Protein AF-A0A6A6WXP3-F1 (afdb_monomer)

Organism: NCBI:txid1314802

Foldseek 3Di:
DLVLLVLVVVCLVVCPDPVNVLLNVLNVLVNQCSDPDHDPPRQHEAEAEDEPVVDDPPDDDDQQKAWDQPPVSRYIYMYGYPVDPCSVLSCQLNSSVVSVHDNLSSLVSSLSSCVSVVNQDPPLSGHVVLLVSLVPDDLVVLVVVLCVLVVPPDHPDPPSSVSSNVSSVVVNVVVVVVVPPD

Solvent-accessible surface area (backbone atoms only — not comparable to full-atom values): 10576 Å² total; per-residue (Å²): 100,71,76,56,53,46,21,44,58,74,42,47,78,74,42,72,42,81,93,36,48,66,54,29,49,42,50,51,50,53,53,49,32,64,43,96,76,68,56,97,84,43,52,42,64,46,81,43,78,41,67,60,86,78,75,66,76,94,84,66,84,88,69,63,45,47,68,47,73,44,78,90,78,53,27,41,38,36,43,32,32,63,83,48,88,57,54,57,51,44,49,51,36,34,52,30,47,72,66,69,39,52,71,50,57,31,54,50,51,37,42,51,24,23,55,62,60,69,56,36,38,89,89,65,67,39,36,63,65,61,52,52,58,58,68,71,46,53,73,69,57,44,52,55,49,47,55,44,61,73,65,71,66,70,64,102,39,70,68,59,48,50,41,53,44,56,53,47,53,50,56,57,53,55,54,55,67,66,68,74,73,124

Nearest PDB structures (foldseek):
  2qiz-assembly1_A  TM=3.109E-01  e=4.711E+00  Saccharomyces cerevisiae
  3m62-assembly1_A  TM=3.549E-01  e=9.184E+00  Saccharomyces cerevisiae

Secondary structure (DSSP, 8-state):
-HHHHHHHHHTTTTS--GGGHHHHHHHHHHHHHT-SS--TTSPEEEEEEE-GGGS--TTSPPPSEEEEEETTTTEEEEEEETT-S-HHHHHHHHHHHHTT--HHHHHHHHHHHHHHHT-S-TTTSS-HHHHHHHHTS-HHHHHHHHHHHHTT-S-S-HHHHHHHHHHHHHHHHHHHHHSS--

Mean predicted aligned error: 8.38 Å

Structure (mmCIF, N/CA/C/O backbone):
data_AF-A0A6A6WXP3-F1
#
_entry.id   AF-A0A6A6WXP3-F1
#
loop_
_atom_site.group_PDB
_atom_site.id
_atom_site.type_symbol
_atom_site.label_atom_id
_atom_site.label_alt_id
_atom_site.label_comp_id
_atom_site.label_asym_id
_atom_site.label_entity_id
_atom_site.label_seq_id
_atom_site.pdbx_PDB_ins_code
_atom_site.Cartn_x
_atom_site.Cartn_y
_atom_site.Cartn_z
_atom_site.occupancy
_atom_site.B_iso_or_equiv
_atom_site.auth_seq_id
_atom_site.auth_comp_id
_atom_site.auth_asym_id
_atom_site.auth_atom_id
_atom_site.pdbx_PDB_model_num
ATOM 1 N N . MET A 1 1 ? 6.319 -12.543 -0.654 1.00 61.25 1 MET A N 1
ATOM 2 C CA . MET A 1 1 ? 6.425 -11.262 -1.385 1.00 61.25 1 MET A CA 1
ATOM 3 C C . MET A 1 1 ? 6.203 -11.452 -2.880 1.00 61.25 1 MET A C 1
ATOM 5 O O . MET A 1 1 ? 5.258 -10.880 -3.393 1.00 61.25 1 MET A O 1
ATOM 9 N N . GLN A 1 2 ? 6.979 -12.294 -3.575 1.00 62.78 2 GLN A N 1
ATOM 10 C CA . GLN A 1 2 ? 6.786 -12.521 -5.019 1.00 62.78 2 GLN A CA 1
ATOM 11 C C . GLN A 1 2 ? 5.384 -13.068 -5.360 1.00 62.78 2 GLN A C 1
ATOM 13 O O . GLN A 1 2 ? 4.730 -12.531 -6.243 1.00 62.78 2 GLN A O 1
ATOM 18 N N . SER A 1 3 ? 4.865 -14.001 -4.552 1.00 65.06 3 SER A N 1
ATOM 19 C CA . SER A 1 3 ? 3.480 -14.498 -4.639 1.00 65.06 3 SER A CA 1
ATOM 20 C C . SER A 1 3 ? 2.393 -13.458 -4.331 1.00 65.06 3 SER A C 1
ATOM 22 O O . SER A 1 3 ? 1.262 -13.609 -4.762 1.00 65.06 3 SER A O 1
ATOM 24 N N . GLN A 1 4 ? 2.703 -12.387 -3.591 1.00 69.31 4 GLN A N 1
ATOM 25 C CA . GLN A 1 4 ? 1.725 -11.327 -3.300 1.00 69.31 4 GLN A CA 1
ATOM 26 C C . GLN A 1 4 ? 1.602 -10.350 -4.476 1.00 69.31 4 GLN A C 1
ATOM 28 O O . GLN A 1 4 ? 0.512 -9.866 -4.764 1.00 69.31 4 GLN A O 1
ATOM 33 N N . PHE A 1 5 ? 2.692 -10.117 -5.215 1.00 77.94 5 PHE A N 1
ATOM 34 C CA . PHE A 1 5 ? 2.644 -9.346 -6.460 1.00 77.94 5 PHE A CA 1
ATOM 35 C C . PHE A 1 5 ? 2.003 -10.120 -7.624 1.00 77.94 5 PHE A C 1
ATOM 37 O O . PHE A 1 5 ? 1.583 -9.501 -8.601 1.00 77.94 5 PHE A O 1
ATOM 44 N N . GLU A 1 6 ? 1.856 -11.446 -7.532 1.00 80.50 6 GLU A N 1
ATOM 45 C CA . GLU A 1 6 ? 1.061 -12.221 -8.499 1.00 80.50 6 GLU A CA 1
ATOM 46 C C . GLU A 1 6 ? -0.409 -11.793 -8.497 1.00 80.50 6 GLU A C 1
ATOM 48 O O . GLU A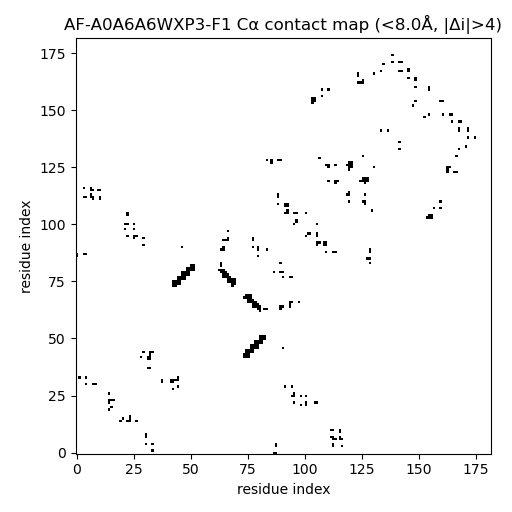 1 6 ? -1.000 -11.674 -9.567 1.00 80.50 6 GLU A O 1
ATOM 53 N N . SER A 1 7 ? -0.977 -11.452 -7.337 1.00 81.25 7 SER A N 1
ATOM 54 C CA . SER A 1 7 ? -2.332 -10.893 -7.240 1.00 81.25 7 SER A CA 1
ATOM 55 C C . SER A 1 7 ? -2.464 -9.569 -7.996 1.00 81.25 7 SER A C 1
ATOM 57 O O . SER A 1 7 ? -3.479 -9.307 -8.640 1.00 81.25 7 SER A O 1
ATOM 59 N N . LEU A 1 8 ? -1.405 -8.752 -8.000 1.00 76.88 8 LEU A N 1
ATOM 60 C CA . LEU A 1 8 ? -1.361 -7.522 -8.790 1.00 76.88 8 LEU A CA 1
ATOM 61 C C . LEU A 1 8 ? -1.240 -7.812 -10.298 1.00 76.88 8 LEU A C 1
ATOM 63 O O . LEU A 1 8 ? -1.863 -7.109 -11.095 1.00 76.88 8 LEU A O 1
ATOM 67 N N . ARG A 1 9 ? -0.514 -8.873 -10.700 1.00 82.44 9 ARG A N 1
ATOM 68 C CA . ARG A 1 9 ? -0.506 -9.360 -12.098 1.00 82.44 9 ARG A CA 1
ATOM 69 C C . ARG A 1 9 ? -1.876 -9.880 -12.524 1.00 82.44 9 ARG A C 1
ATOM 71 O O . ARG A 1 9 ? -2.306 -9.591 -13.635 1.00 82.44 9 ARG A O 1
ATOM 78 N N . ALA A 1 10 ? -2.579 -10.605 -11.657 1.00 82.75 10 ALA A N 1
ATOM 79 C CA . ALA A 1 10 ? -3.935 -11.079 -11.933 1.00 82.75 10 ALA A CA 1
ATOM 80 C C . ALA A 1 10 ? -4.907 -9.908 -12.172 1.00 82.75 10 ALA A C 1
ATOM 82 O O . ALA A 1 10 ? -5.778 -9.990 -13.034 1.00 82.75 10 ALA A O 1
ATOM 83 N N . ALA A 1 11 ? -4.690 -8.777 -11.490 1.00 78.50 11 ALA A N 1
ATOM 84 C CA . ALA A 1 11 ? -5.421 -7.530 -11.699 1.00 78.50 11 ALA A CA 1
ATOM 85 C C . ALA A 1 11 ? -4.916 -6.663 -12.873 1.00 78.50 11 ALA A C 1
ATOM 87 O O . ALA A 1 11 ? -5.378 -5.533 -13.015 1.00 78.50 11 ALA A O 1
ATOM 88 N N . GLN A 1 12 ? -3.999 -7.116 -13.737 1.00 76.38 12 GLN A N 1
ATOM 89 C CA . GLN A 1 12 ? -3.377 -6.244 -14.751 1.00 76.38 12 GLN A CA 1
ATOM 90 C C . GLN A 1 12 ? -4.391 -5.551 -15.683 1.00 76.38 12 GLN A C 1
ATOM 92 O O . GLN A 1 12 ? -4.227 -4.375 -16.020 1.00 76.38 12 GLN A O 1
ATOM 97 N N . SER A 1 13 ? -5.484 -6.236 -16.035 1.00 73.38 13 SER A N 1
ATOM 98 C CA . SER A 1 13 ? -6.570 -5.674 -16.852 1.00 73.38 13 SER A CA 1
ATOM 99 C C . SER A 1 13 ? -7.347 -4.551 -16.157 1.00 73.38 13 SER A C 1
ATOM 101 O O . SER A 1 13 ? -7.957 -3.722 -16.830 1.00 73.38 13 SER A O 1
ATOM 103 N N . PHE A 1 14 ? -7.339 -4.507 -14.821 1.00 75.00 14 PHE A N 1
ATOM 104 C CA . PHE A 1 14 ? -7.963 -3.434 -14.045 1.00 75.00 14 PHE A CA 1
ATOM 105 C C . PHE A 1 14 ? -7.217 -2.108 -14.246 1.00 75.00 14 PHE A C 1
ATOM 107 O O . PHE A 1 14 ? -7.845 -1.068 -14.430 1.00 75.00 14 PHE A O 1
ATOM 114 N N . TRP A 1 15 ? -5.884 -2.167 -14.310 1.00 69.50 15 TRP A N 1
ATOM 115 C CA . TRP A 1 15 ? -5.004 -1.001 -14.422 1.00 69.50 15 TRP A CA 1
ATOM 116 C C . TRP A 1 15 ? -4.905 -0.429 -15.839 1.00 69.50 15 TRP A C 1
ATOM 118 O O . TRP A 1 15 ? -4.342 0.636 -16.032 1.00 69.50 15 TRP A O 1
ATOM 128 N N . SER A 1 16 ? -5.452 -1.094 -16.859 1.00 65.94 16 SER A N 1
ATOM 129 C CA . SER A 1 16 ? -5.224 -0.739 -18.272 1.00 65.94 16 SER A CA 1
ATOM 130 C C . SER A 1 16 ? -6.029 0.478 -18.774 1.00 65.94 16 SER A C 1
ATOM 132 O O . SER A 1 16 ? -6.212 0.651 -19.980 1.00 65.94 16 SER A O 1
ATOM 134 N N . ARG A 1 17 ? -6.578 1.306 -17.879 1.00 65.88 17 ARG A N 1
ATOM 135 C CA . ARG A 1 17 ? -7.484 2.405 -18.241 1.00 65.88 17 ARG A CA 1
ATOM 136 C C . ARG A 1 17 ? -6.706 3.695 -18.564 1.00 65.88 17 ARG A C 1
ATOM 138 O O . ARG A 1 17 ? -5.802 4.059 -17.821 1.00 65.88 17 ARG A O 1
ATOM 145 N N . PRO A 1 18 ? -7.082 4.457 -19.614 1.00 52.91 18 PRO A N 1
ATOM 146 C CA . PRO A 1 18 ? -6.324 5.639 -20.051 1.00 52.91 18 PRO A CA 1
ATOM 147 C C . PRO A 1 18 ? -6.225 6.781 -19.030 1.00 52.91 18 PRO A C 1
ATOM 149 O O . PRO A 1 18 ? -5.248 7.523 -19.047 1.00 52.91 18 PRO A O 1
ATOM 152 N N . ARG A 1 19 ? -7.228 6.946 -18.153 1.00 58.50 19 ARG A N 1
ATOM 153 C CA . ARG A 1 19 ? -7.200 7.967 -17.086 1.00 58.50 19 ARG A CA 1
ATOM 154 C C . ARG A 1 19 ? -6.206 7.639 -15.973 1.00 58.50 19 ARG A C 1
ATOM 156 O O . ARG A 1 19 ? -5.742 8.543 -15.291 1.00 58.50 19 ARG A O 1
ATOM 163 N N . ASP A 1 20 ? -5.797 6.380 -15.904 1.00 73.06 20 ASP A N 1
ATOM 164 C CA . ASP A 1 20 ? -4.933 5.843 -14.865 1.00 73.06 20 ASP A CA 1
ATOM 165 C C . ASP A 1 20 ? -3.513 5.618 -15.404 1.00 73.06 20 ASP A C 1
ATOM 167 O O . ASP A 1 20 ? -2.745 4.874 -14.814 1.00 73.06 20 ASP A O 1
ATOM 171 N N . ALA A 1 21 ? -3.126 6.244 -16.526 1.00 79.62 21 ALA A N 1
ATOM 172 C CA . ALA A 1 21 ? -1.877 5.940 -17.236 1.00 79.62 21 ALA A CA 1
ATOM 173 C C . ALA A 1 21 ? -0.616 6.020 -16.352 1.00 79.62 21 ALA A C 1
ATOM 175 O O . ALA A 1 21 ? 0.289 5.202 -16.502 1.00 79.62 21 ALA A O 1
ATOM 176 N N . GLN A 1 22 ? -0.566 6.965 -15.406 1.00 86.00 22 GLN A N 1
ATOM 177 C CA . GLN A 1 22 ? 0.531 7.062 -14.437 1.00 86.00 22 GLN A CA 1
ATOM 178 C C . GLN A 1 22 ? 0.519 5.894 -13.441 1.00 86.00 22 GLN A C 1
ATOM 180 O O . GLN A 1 22 ? 1.550 5.263 -13.219 1.00 86.00 22 GLN A O 1
ATOM 185 N N . GLN A 1 23 ? -0.651 5.582 -12.880 1.00 86.12 23 GLN A N 1
ATOM 186 C CA . GLN A 1 23 ? -0.851 4.455 -11.970 1.00 86.12 23 GLN A CA 1
ATOM 187 C C . GLN A 1 23 ? -0.516 3.126 -12.662 1.00 86.12 23 GLN A C 1
ATOM 189 O O . GLN A 1 23 ? 0.245 2.317 -12.138 1.00 86.12 23 GLN A O 1
ATOM 194 N N . ALA A 1 24 ? -1.038 2.933 -13.871 1.00 86.44 24 ALA A N 1
ATOM 195 C CA . ALA A 1 24 ? -0.813 1.781 -14.727 1.00 86.44 24 ALA A CA 1
ATOM 196 C C . ALA A 1 24 ? 0.668 1.611 -15.070 1.00 86.44 24 ALA A C 1
ATOM 198 O O . ALA A 1 24 ? 1.197 0.506 -14.972 1.00 86.44 24 ALA A O 1
ATOM 199 N N . GLY A 1 25 ? 1.340 2.709 -15.431 1.00 89.19 25 GLY A N 1
ATOM 200 C CA . GLY A 1 25 ? 2.770 2.727 -15.720 1.00 89.19 25 GLY A CA 1
ATOM 201 C C . GLY A 1 25 ? 3.607 2.337 -14.504 1.00 89.19 25 GLY A C 1
ATOM 202 O O . GLY A 1 25 ? 4.467 1.470 -14.619 1.00 89.19 25 GLY A O 1
ATOM 203 N N . ALA A 1 26 ? 3.310 2.902 -13.330 1.00 91.06 26 ALA A N 1
ATOM 204 C CA . ALA A 1 26 ? 4.007 2.557 -12.091 1.00 91.06 26 ALA A CA 1
ATOM 205 C C . ALA A 1 26 ? 3.790 1.087 -11.692 1.00 91.06 26 ALA A C 1
ATOM 207 O O . ALA A 1 26 ? 4.726 0.411 -11.272 1.00 91.06 26 ALA A O 1
ATOM 208 N N . ILE A 1 27 ? 2.573 0.563 -11.852 1.00 89.56 27 ILE A N 1
ATOM 209 C CA . ILE A 1 27 ? 2.275 -0.846 -11.571 1.00 89.56 27 ILE A CA 1
ATOM 210 C C . ILE A 1 27 ? 3.002 -1.762 -12.556 1.00 89.56 27 ILE A C 1
ATOM 212 O O . ILE A 1 27 ? 3.608 -2.740 -12.129 1.00 89.56 27 ILE A O 1
ATOM 216 N N . ALA A 1 28 ? 2.989 -1.447 -13.853 1.00 88.56 28 ALA A N 1
ATOM 217 C CA . ALA A 1 28 ? 3.721 -2.216 -14.856 1.00 88.56 28 ALA A CA 1
ATOM 218 C C . ALA A 1 28 ? 5.228 -2.232 -14.557 1.00 88.56 28 ALA A C 1
ATOM 220 O O . ALA A 1 28 ? 5.829 -3.301 -14.529 1.00 88.56 28 ALA A O 1
ATOM 221 N N . GLU A 1 29 ? 5.808 -1.075 -14.227 1.00 89.81 29 GLU A N 1
ATOM 222 C CA . GLU A 1 29 ? 7.218 -0.955 -13.849 1.00 89.81 29 GLU A CA 1
ATOM 223 C C . GLU A 1 29 ? 7.560 -1.821 -12.624 1.00 89.81 29 GLU A C 1
ATOM 225 O O . GLU A 1 29 ? 8.559 -2.540 -12.629 1.00 89.81 29 GLU A O 1
ATOM 230 N N . LEU A 1 30 ? 6.713 -1.806 -11.589 1.00 89.75 30 LEU A N 1
ATOM 231 C CA . LEU A 1 30 ? 6.888 -2.635 -10.394 1.00 89.75 30 LEU A CA 1
ATOM 232 C C . LEU A 1 30 ? 6.796 -4.135 -10.712 1.00 89.75 30 LEU A C 1
ATOM 234 O O . LEU A 1 30 ? 7.566 -4.947 -10.189 1.00 89.75 30 LEU A O 1
ATOM 238 N N . LEU A 1 31 ? 5.844 -4.522 -11.560 1.00 87.81 31 LEU A N 1
ATOM 239 C CA . LEU A 1 31 ? 5.667 -5.907 -11.983 1.00 87.81 31 LEU A CA 1
ATOM 240 C C . LEU A 1 31 ? 6.855 -6.392 -12.817 1.00 87.81 31 LEU A C 1
ATOM 242 O O . LEU A 1 31 ? 7.305 -7.523 -12.631 1.00 87.81 31 LEU A O 1
ATOM 246 N N . ASP A 1 32 ? 7.407 -5.558 -13.689 1.00 87.12 32 ASP A N 1
ATOM 247 C CA . ASP A 1 32 ? 8.610 -5.899 -14.446 1.00 87.12 32 ASP A CA 1
ATOM 248 C C . ASP A 1 32 ? 9.815 -6.039 -13.511 1.00 87.12 32 ASP A C 1
ATOM 250 O O . ASP A 1 32 ? 10.519 -7.049 -13.558 1.00 87.12 32 ASP A O 1
ATOM 254 N N . ALA A 1 33 ? 9.985 -5.112 -12.566 1.00 85.81 33 ALA A N 1
ATOM 255 C CA . ALA A 1 33 ? 11.079 -5.140 -11.594 1.00 85.81 33 ALA A CA 1
ATOM 256 C C . ALA A 1 33 ? 11.050 -6.349 -10.638 1.00 85.81 33 ALA A C 1
ATOM 258 O O . ALA A 1 33 ? 12.065 -6.699 -10.035 1.00 85.81 33 ALA A O 1
ATOM 259 N N . THR A 1 34 ? 9.891 -6.996 -10.487 1.00 83.94 34 THR A N 1
ATOM 260 C CA . THR A 1 34 ? 9.691 -8.187 -9.642 1.00 83.94 34 THR A CA 1
ATOM 261 C C . THR A 1 34 ? 9.597 -9.491 -10.445 1.00 83.94 34 THR A C 1
ATOM 263 O O . THR A 1 34 ? 9.335 -10.560 -9.876 1.00 83.94 34 THR A O 1
ATOM 266 N N . ALA A 1 35 ? 9.798 -9.433 -11.765 1.00 80.38 35 ALA A N 1
ATOM 267 C CA . ALA A 1 35 ? 9.732 -10.595 -12.643 1.00 80.38 35 ALA A CA 1
ATOM 268 C C . ALA A 1 35 ? 10.847 -11.611 -12.348 1.00 80.38 35 ALA A C 1
ATOM 270 O O . ALA A 1 35 ? 11.988 -11.267 -12.052 1.00 80.38 35 ALA A O 1
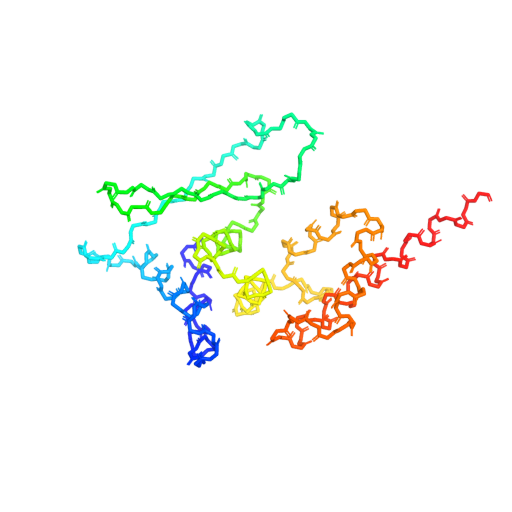ATOM 271 N N . THR A 1 36 ? 10.516 -12.898 -12.471 1.00 68.31 36 THR A N 1
ATOM 272 C CA . THR A 1 36 ? 11.434 -14.018 -12.198 1.00 68.31 36 THR A CA 1
ATOM 273 C C . THR A 1 36 ? 12.568 -14.131 -13.227 1.00 68.31 36 THR A C 1
ATOM 275 O O . THR A 1 36 ? 13.584 -14.760 -12.952 1.00 68.31 36 THR A O 1
ATOM 278 N N . SER A 1 37 ? 12.412 -13.513 -14.402 1.00 72.44 37 SER A N 1
ATOM 279 C CA . SER A 1 37 ? 13.406 -13.495 -15.481 1.00 72.44 37 SER A CA 1
ATOM 280 C C . SER A 1 37 ? 13.699 -12.052 -15.915 1.00 72.44 37 SER A C 1
ATOM 282 O O . SER A 1 37 ? 13.184 -11.618 -16.949 1.00 72.44 37 SER A O 1
ATOM 284 N N . PRO A 1 38 ? 14.493 -11.294 -15.142 1.00 69.69 38 PRO A N 1
ATOM 285 C CA . PRO A 1 38 ? 14.851 -9.928 -15.500 1.00 69.69 38 PRO A CA 1
ATOM 286 C C . PRO A 1 38 ? 15.747 -9.911 -16.747 1.00 69.69 38 PRO A C 1
ATOM 288 O O . PRO A 1 38 ? 16.739 -10.637 -16.839 1.00 69.69 38 PRO A O 1
ATOM 291 N N . THR A 1 39 ? 15.403 -9.068 -17.715 1.00 72.12 39 THR A N 1
ATOM 292 C CA . THR A 1 39 ? 16.279 -8.692 -18.833 1.00 72.12 39 THR A CA 1
ATOM 293 C C . THR A 1 39 ? 17.280 -7.617 -18.379 1.00 72.12 39 THR A C 1
ATOM 295 O O . THR A 1 39 ? 17.064 -6.980 -17.346 1.00 72.12 39 THR A O 1
ATOM 298 N N . PRO A 1 40 ? 18.369 -7.356 -19.128 1.00 71.50 40 PRO A N 1
ATOM 299 C CA . PRO A 1 40 ? 19.314 -6.282 -18.799 1.00 71.50 40 PRO A CA 1
ATOM 300 C C . PRO A 1 40 ? 18.667 -4.894 -18.661 1.00 71.50 40 PRO A C 1
ATOM 302 O O . PRO A 1 40 ? 19.165 -4.068 -17.900 1.00 71.50 40 PRO A O 1
ATOM 305 N N . ASP A 1 41 ? 17.549 -4.673 -19.359 1.00 70.94 41 ASP A N 1
ATOM 306 C CA . ASP A 1 41 ? 16.784 -3.421 -19.357 1.00 70.94 41 ASP A CA 1
ATOM 307 C C . ASP A 1 41 ? 15.687 -3.378 -18.279 1.00 70.94 41 ASP A C 1
ATOM 309 O O . ASP A 1 41 ? 14.991 -2.372 -18.142 1.00 70.94 41 ASP A O 1
ATOM 313 N N . THR A 1 42 ? 15.506 -4.458 -17.509 1.00 71.62 42 THR A N 1
ATOM 314 C CA . THR A 1 42 ? 14.487 -4.512 -16.453 1.00 71.62 42 THR A CA 1
ATOM 315 C C . THR A 1 42 ? 14.848 -3.541 -15.322 1.00 71.62 42 THR A C 1
ATOM 317 O O . THR A 1 42 ? 15.982 -3.589 -14.825 1.00 71.62 42 THR A O 1
ATOM 320 N N . PRO A 1 43 ? 13.912 -2.679 -14.874 1.00 72.31 43 PRO A N 1
ATOM 321 C CA . PRO A 1 43 ? 14.136 -1.803 -13.730 1.00 72.31 43 PRO A CA 1
ATOM 322 C C . PRO A 1 43 ? 14.548 -2.621 -12.507 1.00 72.31 43 PRO A C 1
ATOM 324 O O . PRO A 1 43 ? 13.955 -3.656 -12.204 1.00 72.31 43 PRO A O 1
ATOM 327 N N . LYS A 1 44 ? 15.578 -2.176 -11.787 1.00 85.88 44 LYS A N 1
ATOM 328 C CA . LYS A 1 44 ? 16.048 -2.891 -10.598 1.00 85.88 44 LYS A CA 1
ATOM 329 C C . LYS A 1 44 ? 15.285 -2.402 -9.378 1.00 85.88 44 LYS A C 1
ATOM 331 O O . LYS A 1 44 ? 15.265 -1.205 -9.102 1.00 85.88 44 LYS A O 1
ATOM 336 N N . LEU A 1 45 ? 14.723 -3.337 -8.620 1.00 89.56 45 LEU A N 1
ATOM 337 C CA . LEU A 1 45 ? 14.084 -3.070 -7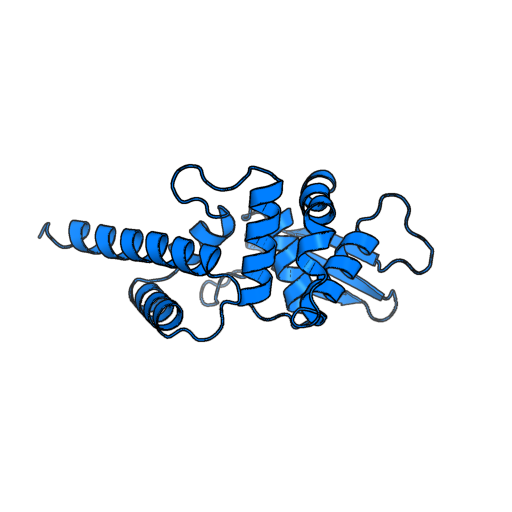.338 1.00 89.56 45 LEU A CA 1
ATOM 338 C C . LEU A 1 45 ? 14.822 -3.809 -6.224 1.00 89.56 45 LEU A C 1
ATOM 340 O O . LEU A 1 45 ? 15.061 -5.014 -6.314 1.00 89.56 45 LEU A O 1
ATOM 344 N N . LYS A 1 46 ? 15.158 -3.095 -5.152 1.00 90.62 46 LYS A N 1
ATOM 345 C CA . LYS A 1 46 ? 15.639 -3.684 -3.898 1.00 90.62 46 LYS A CA 1
ATOM 346 C C . LYS A 1 46 ? 14.693 -3.302 -2.776 1.00 90.62 46 LYS A C 1
ATOM 348 O O . LYS A 1 46 ? 14.280 -2.152 -2.696 1.00 90.62 46 LYS A O 1
ATOM 353 N N . ILE A 1 47 ? 14.371 -4.257 -1.913 1.00 90.44 47 ILE A N 1
ATOM 354 C CA . ILE A 1 47 ? 13.512 -4.034 -0.751 1.00 90.44 47 ILE A CA 1
ATOM 355 C C . ILE A 1 47 ? 14.298 -4.446 0.489 1.00 90.44 47 ILE A C 1
ATOM 357 O O . ILE A 1 47 ? 14.696 -5.604 0.617 1.00 90.44 47 ILE A O 1
ATOM 361 N N . TYR A 1 48 ? 14.523 -3.495 1.386 1.00 90.44 48 TYR A N 1
ATOM 362 C CA . TYR A 1 48 ? 15.160 -3.700 2.677 1.00 90.44 48 TYR A CA 1
ATOM 363 C C . TYR A 1 48 ? 14.127 -3.531 3.783 1.00 90.44 48 TYR A C 1
ATOM 365 O O . TYR A 1 48 ? 13.405 -2.539 3.814 1.00 90.44 48 TYR A O 1
ATOM 373 N N . ILE A 1 49 ? 14.076 -4.491 4.703 1.00 88.38 49 ILE A N 1
ATOM 374 C CA . ILE A 1 49 ? 13.301 -4.359 5.936 1.00 88.38 49 ILE A CA 1
ATOM 375 C C . ILE A 1 49 ? 14.240 -3.790 6.996 1.00 88.38 49 ILE A C 1
ATOM 377 O O . ILE A 1 49 ? 15.315 -4.355 7.214 1.00 88.38 49 ILE A O 1
ATOM 381 N N . PHE A 1 50 ? 13.869 -2.676 7.623 1.00 81.94 50 PHE A N 1
ATOM 382 C CA . PHE A 1 50 ? 14.683 -2.040 8.656 1.00 81.94 50 PHE A CA 1
ATOM 383 C C . PHE A 1 50 ? 13.963 -2.035 10.013 1.00 81.94 50 PHE A C 1
ATOM 385 O O . PHE A 1 50 ? 12.742 -1.866 10.054 1.00 81.94 50 PHE A O 1
ATOM 392 N N . PRO A 1 51 ? 14.703 -2.188 11.128 1.00 77.94 51 PRO A N 1
ATOM 393 C CA . PRO A 1 51 ? 14.130 -2.073 12.461 1.00 77.94 51 PRO A CA 1
ATOM 394 C C . PRO A 1 51 ? 13.655 -0.649 12.734 1.00 77.94 51 PRO A C 1
ATOM 396 O O . PRO A 1 51 ? 14.440 0.305 12.658 1.00 77.94 51 PRO A O 1
ATOM 399 N N . ASP A 1 52 ? 12.393 -0.498 13.120 1.00 64.56 52 ASP A N 1
ATOM 400 C CA . ASP A 1 52 ? 11.749 0.805 13.329 1.00 64.56 52 ASP A CA 1
ATOM 401 C C . ASP A 1 52 ? 12.402 1.658 14.441 1.00 64.56 52 ASP A C 1
ATOM 403 O O . ASP A 1 52 ? 12.193 2.867 14.531 1.00 64.56 52 ASP A O 1
ATOM 407 N N . SER A 1 53 ? 13.271 1.061 15.269 1.00 54.03 53 SER A N 1
ATOM 408 C CA . SER A 1 53 ? 14.075 1.776 16.273 1.00 54.03 53 SER A CA 1
ATOM 409 C C . SER A 1 53 ? 15.087 2.760 15.676 1.00 54.03 53 SER A C 1
ATOM 411 O O . SER A 1 53 ? 15.657 3.563 16.409 1.00 54.03 53 SER A O 1
ATOM 413 N N . SER A 1 54 ? 15.350 2.683 14.369 1.00 50.12 54 SER A N 1
ATOM 414 C CA . SER A 1 54 ? 16.346 3.513 13.682 1.00 50.12 54 SER A CA 1
ATOM 415 C C . SER A 1 54 ? 15.804 4.834 13.119 1.00 50.12 54 SER A C 1
ATOM 417 O O . SER A 1 54 ? 16.605 5.654 12.675 1.00 50.12 54 SER A O 1
ATOM 419 N N . LEU A 1 55 ? 14.486 5.087 13.181 1.00 51.56 55 LEU A N 1
ATOM 420 C CA . LEU A 1 55 ? 13.870 6.289 12.591 1.00 51.56 55 LEU A CA 1
ATOM 421 C C . LEU A 1 55 ? 13.066 7.194 13.540 1.00 51.56 55 LEU A C 1
ATOM 423 O O . LEU A 1 55 ? 12.481 8.166 13.068 1.00 51.56 55 LEU A O 1
ATOM 427 N N . LEU A 1 56 ? 13.036 6.968 14.858 1.00 49.00 56 LEU A N 1
ATOM 428 C CA . LE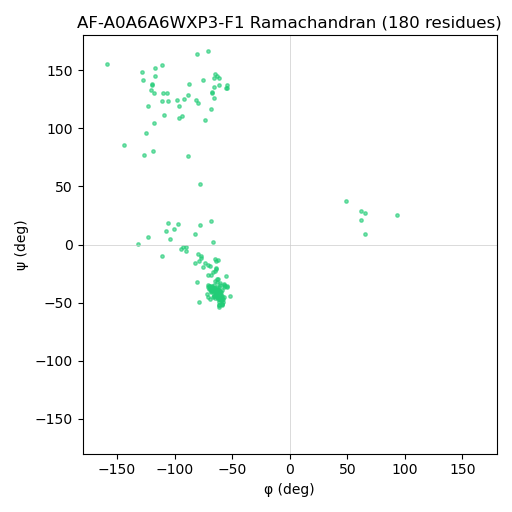U A 1 56 ? 12.118 7.729 15.721 1.00 49.00 56 LEU A CA 1
ATOM 429 C C . LEU A 1 56 ? 12.792 8.454 16.893 1.00 49.00 56 LEU A C 1
ATOM 431 O O . LEU A 1 56 ? 12.916 7.928 17.995 1.00 49.00 56 LEU A O 1
ATOM 435 N N . ASN A 1 57 ? 13.077 9.740 16.660 1.00 42.91 57 ASN A N 1
ATOM 436 C CA . ASN A 1 57 ? 12.700 10.782 17.615 1.00 42.91 57 ASN A CA 1
ATOM 437 C C . ASN A 1 57 ? 11.206 11.087 17.387 1.00 42.91 57 ASN A C 1
ATOM 439 O O . ASN A 1 57 ? 10.781 11.407 16.278 1.00 42.91 57 ASN A O 1
ATOM 443 N N . SER A 1 58 ? 10.400 10.920 18.430 1.00 48.09 58 SER A N 1
ATOM 444 C CA . SER A 1 58 ? 8.946 10.713 18.410 1.00 48.09 58 SE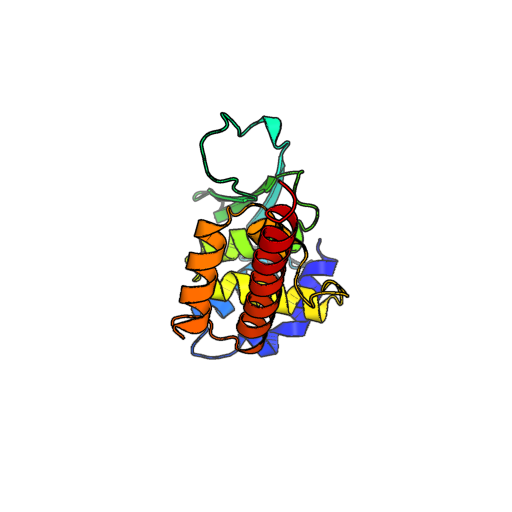R A CA 1
ATOM 445 C C . SER A 1 58 ? 8.078 11.964 18.172 1.00 48.09 58 SER A C 1
ATOM 447 O O . SER A 1 58 ? 7.159 12.227 18.946 1.00 48.09 58 SER A O 1
ATOM 449 N N . THR A 1 59 ? 8.332 12.746 17.122 1.00 46.31 59 THR A N 1
ATOM 450 C CA . THR A 1 59 ? 7.517 13.941 16.795 1.00 46.31 59 THR A CA 1
ATOM 451 C C . THR A 1 59 ? 7.066 14.045 15.336 1.00 46.31 59 THR A C 1
ATOM 453 O O . THR A 1 59 ? 6.377 15.002 14.992 1.00 46.31 59 THR A O 1
ATOM 456 N N . GLN A 1 60 ? 7.411 13.084 14.473 1.00 48.59 60 GLN A N 1
ATOM 457 C CA . GLN A 1 60 ? 7.043 13.095 13.050 1.00 48.59 60 GLN A CA 1
ATOM 458 C C . GLN A 1 60 ? 6.014 12.009 12.695 1.00 48.59 60 GLN A C 1
ATOM 460 O O . GLN A 1 60 ? 5.940 10.994 13.394 1.00 48.59 60 GLN A O 1
ATOM 465 N N . PRO A 1 61 ? 5.217 12.206 11.621 1.00 54.62 61 PRO A N 1
ATOM 466 C CA . PRO A 1 61 ? 4.313 11.178 11.111 1.00 54.62 61 PRO A CA 1
ATOM 467 C C . PRO A 1 61 ? 5.078 9.880 10.823 1.00 54.62 61 PRO A C 1
ATOM 469 O O . PRO A 1 61 ? 6.168 9.905 10.253 1.00 54.62 61 PRO A O 1
ATOM 472 N N . GLN A 1 62 ? 4.514 8.746 11.243 1.00 62.72 62 GLN A N 1
ATOM 473 C CA . GLN A 1 62 ? 5.118 7.432 11.026 1.00 62.72 62 GLN A CA 1
ATOM 474 C C . GLN A 1 62 ? 5.069 7.101 9.531 1.00 62.72 62 GLN A C 1
ATOM 476 O O . GLN A 1 62 ? 3.993 6.984 8.946 1.00 62.72 62 GLN A O 1
ATOM 481 N N . PHE A 1 63 ? 6.235 6.965 8.901 1.00 69.44 63 PHE A N 1
ATOM 482 C CA . PHE A 1 63 ? 6.340 6.488 7.526 1.00 69.44 63 PHE A CA 1
ATOM 483 C C . PHE A 1 63 ? 6.629 4.989 7.542 1.00 69.44 63 PHE A C 1
ATOM 485 O O . PHE A 1 63 ? 7.663 4.555 8.041 1.00 69.44 63 PHE A O 1
ATOM 492 N N . TRP A 1 64 ? 5.730 4.194 6.964 1.00 83.25 64 TRP A N 1
ATOM 493 C CA . TRP A 1 64 ? 5.908 2.740 6.882 1.00 83.25 64 TRP A CA 1
ATOM 494 C C . TRP A 1 64 ? 6.931 2.303 5.834 1.00 83.25 64 TRP A C 1
ATOM 496 O O . TRP A 1 64 ? 7.445 1.186 5.901 1.00 83.25 64 TRP A O 1
ATOM 506 N N . GLY A 1 65 ? 7.241 3.179 4.878 1.00 87.19 65 GLY A N 1
ATOM 507 C CA . GLY A 1 65 ? 8.289 2.932 3.908 1.00 87.19 65 GLY A CA 1
ATOM 508 C C . GLY A 1 65 ? 8.824 4.200 3.257 1.00 87.19 65 GLY A C 1
ATOM 509 O O . GLY A 1 65 ? 8.137 5.219 3.179 1.00 87.19 65 GLY A O 1
ATOM 510 N N . LEU A 1 66 ? 10.062 4.110 2.781 1.00 90.06 66 LEU A N 1
ATOM 511 C CA . LEU A 1 66 ? 10.812 5.166 2.108 1.00 90.06 66 LEU A CA 1
ATOM 512 C C . LEU A 1 66 ? 11.359 4.641 0.782 1.00 90.06 66 LEU A C 1
ATOM 514 O O . LEU A 1 66 ? 11.681 3.460 0.666 1.00 90.06 66 LEU A O 1
ATOM 518 N N . SER A 1 67 ? 11.483 5.521 -0.208 1.00 92.31 67 SER A N 1
ATOM 519 C CA . SER A 1 67 ? 12.059 5.194 -1.513 1.00 92.31 67 SER A CA 1
ATOM 520 C C . SER A 1 67 ? 13.292 6.037 -1.800 1.00 92.31 67 SER A C 1
ATOM 522 O O . SER A 1 67 ? 13.265 7.254 -1.618 1.00 92.31 67 SER A O 1
ATOM 524 N N . GLU A 1 68 ? 14.312 5.405 -2.359 1.00 92.38 68 GLU A N 1
ATOM 525 C CA . GLU A 1 68 ? 15.517 6.033 -2.887 1.00 92.38 68 GLU A CA 1
ATOM 526 C C . GLU A 1 68 ? 15.734 5.563 -4.331 1.00 92.38 68 GLU A C 1
ATOM 528 O O . GLU A 1 68 ? 15.474 4.405 -4.665 1.00 92.38 68 GLU A O 1
ATOM 533 N N . LEU A 1 69 ? 16.183 6.463 -5.208 1.00 90.38 69 LEU A N 1
ATOM 534 C CA . LEU A 1 69 ? 16.598 6.115 -6.565 1.00 90.38 69 LEU A CA 1
ATOM 535 C C . LEU A 1 69 ? 18.115 6.258 -6.658 1.00 90.38 69 LEU A C 1
ATOM 537 O O . LEU A 1 69 ? 18.632 7.373 -6.650 1.00 90.38 69 LEU A O 1
ATOM 541 N N . ASP A 1 70 ? 18.806 5.133 -6.797 1.00 88.50 70 ASP A N 1
ATOM 542 C CA . ASP A 1 70 ? 20.213 5.121 -7.179 1.00 88.50 70 ASP A CA 1
ATOM 543 C C . ASP A 1 70 ? 20.305 5.461 -8.672 1.00 88.50 70 ASP A C 1
ATOM 545 O O . ASP A 1 70 ? 19.922 4.664 -9.534 1.00 88.50 70 ASP A O 1
ATOM 549 N N . ILE A 1 71 ? 20.767 6.678 -8.966 1.00 83.38 71 ILE A N 1
ATOM 550 C CA . ILE A 1 71 ? 20.833 7.237 -10.321 1.00 83.38 71 ILE A CA 1
ATOM 551 C C . ILE A 1 71 ? 21.838 6.467 -11.186 1.00 83.38 71 ILE A C 1
ATOM 553 O O . ILE A 1 71 ? 21.568 6.233 -12.367 1.00 83.38 71 ILE A O 1
ATOM 557 N N . ASP A 1 72 ? 22.956 6.034 -10.601 1.00 83.44 72 ASP A N 1
ATOM 558 C CA . ASP A 1 72 ? 24.050 5.390 -11.328 1.00 83.44 72 ASP A CA 1
ATOM 559 C C . ASP A 1 72 ? 23.655 3.981 -11.764 1.00 83.44 72 ASP A C 1
ATOM 561 O O . ASP A 1 72 ? 23.897 3.571 -12.902 1.00 83.44 72 ASP A O 1
ATOM 565 N N . SER A 1 73 ? 22.993 3.237 -10.875 1.00 82.25 73 SER A N 1
ATOM 566 C CA . SER A 1 73 ? 22.554 1.871 -11.167 1.00 82.25 73 SER A CA 1
ATOM 567 C C . SER A 1 73 ? 21.115 1.766 -11.681 1.00 82.25 73 SER A C 1
ATOM 569 O O . SER A 1 73 ? 20.684 0.660 -12.025 1.00 82.25 73 SER A O 1
ATOM 571 N N . ARG A 1 74 ? 20.382 2.891 -11.735 1.00 83.81 74 ARG A N 1
ATOM 572 C CA . ARG A 1 74 ? 18.931 2.977 -12.001 1.00 83.81 74 ARG A CA 1
ATOM 573 C C . ARG A 1 74 ? 18.120 2.008 -11.136 1.00 83.81 74 ARG A C 1
ATOM 575 O O . ARG A 1 74 ? 17.151 1.405 -11.596 1.00 83.81 74 ARG A O 1
ATOM 582 N N . THR A 1 75 ? 18.543 1.833 -9.886 1.00 88.62 75 THR A N 1
ATOM 583 C CA . THR A 1 75 ? 17.886 0.934 -8.935 1.00 88.62 75 THR A CA 1
ATOM 584 C C . THR A 1 75 ? 16.965 1.735 -8.032 1.00 88.62 75 THR A C 1
ATOM 586 O O . THR A 1 75 ? 17.406 2.651 -7.342 1.00 88.62 75 THR A O 1
ATOM 589 N N . THR A 1 76 ? 15.690 1.363 -7.984 1.00 92.94 76 THR A N 1
ATOM 590 C CA . THR A 1 76 ? 14.788 1.822 -6.929 1.00 92.94 76 THR A CA 1
ATOM 591 C C . THR A 1 76 ? 14.997 0.961 -5.689 1.00 92.94 76 THR A C 1
ATOM 593 O O . THR A 1 76 ? 14.917 -0.266 -5.734 1.00 92.94 76 THR A O 1
ATOM 596 N N . ILE A 1 77 ? 15.292 1.613 -4.573 1.00 92.75 77 ILE A N 1
ATOM 597 C CA . ILE A 1 77 ? 15.500 0.990 -3.273 1.00 92.75 77 ILE A CA 1
ATOM 598 C C . ILE A 1 77 ? 14.334 1.397 -2.381 1.00 92.75 77 ILE A C 1
ATOM 600 O O . ILE A 1 77 ? 14.068 2.583 -2.202 1.00 92.75 77 ILE A O 1
ATOM 604 N N . LEU A 1 78 ? 13.628 0.412 -1.836 1.00 92.94 78 LEU A N 1
ATOM 605 C CA . LEU A 1 78 ? 12.575 0.611 -0.853 1.00 92.94 78 LEU A CA 1
ATOM 606 C C . LEU A 1 78 ? 13.080 0.166 0.513 1.00 92.94 78 LEU A C 1
ATOM 608 O O . LEU A 1 78 ? 13.573 -0.952 0.664 1.00 92.94 78 LEU A O 1
ATOM 612 N N . TYR A 1 79 ? 12.907 1.020 1.506 1.00 90.44 79 TYR A N 1
ATOM 613 C CA . TYR A 1 79 ? 13.112 0.695 2.908 1.00 90.44 79 TYR A CA 1
ATOM 614 C C . TYR A 1 79 ? 11.734 0.563 3.545 1.00 90.44 79 TYR A C 1
ATOM 616 O O . TYR A 1 79 ? 10.944 1.498 3.456 1.00 90.44 79 TYR A O 1
ATOM 624 N N . ILE A 1 80 ? 11.426 -0.574 4.164 1.00 89.75 80 ILE A N 1
ATOM 625 C CA . ILE A 1 80 ? 10.127 -0.859 4.788 1.00 89.75 80 ILE A CA 1
ATOM 626 C C . ILE A 1 80 ? 10.335 -1.146 6.272 1.00 89.75 80 ILE A C 1
ATOM 628 O O . ILE A 1 80 ? 11.224 -1.913 6.639 1.00 89.75 80 ILE A O 1
ATOM 632 N N . SER A 1 81 ? 9.516 -0.525 7.117 1.00 86.25 81 SER A N 1
ATOM 633 C CA . SER A 1 81 ? 9.563 -0.728 8.565 1.00 86.25 81 SER A CA 1
ATOM 634 C C . SER A 1 81 ? 9.167 -2.163 8.922 1.00 86.25 81 SER A C 1
ATOM 636 O O . SER A 1 81 ? 8.167 -2.685 8.422 1.00 86.25 81 SER A O 1
ATOM 638 N N . ASP A 1 82 ? 9.917 -2.795 9.825 1.00 86.19 82 ASP A N 1
ATOM 639 C CA . ASP A 1 82 ? 9.611 -4.129 10.359 1.00 86.19 82 ASP A CA 1
ATOM 640 C C . ASP A 1 82 ? 8.310 -4.186 11.180 1.00 86.19 82 ASP A C 1
ATOM 642 O O . ASP A 1 82 ? 7.780 -5.270 11.428 1.00 86.19 82 ASP A O 1
ATOM 646 N N . LYS A 1 83 ? 7.747 -3.027 11.544 1.00 83.56 83 LYS A N 1
ATOM 647 C CA . LYS A 1 83 ? 6.422 -2.923 12.164 1.00 83.56 83 LYS A CA 1
ATOM 648 C C . LYS A 1 83 ? 5.262 -3.076 11.183 1.00 83.56 83 LYS A C 1
ATOM 650 O O . LYS A 1 83 ? 4.129 -3.204 11.650 1.00 83.56 83 LYS A O 1
ATOM 655 N N . GLN A 1 84 ? 5.495 -3.083 9.864 1.00 82.69 84 GLN A N 1
ATOM 656 C CA . GLN A 1 84 ? 4.439 -3.413 8.905 1.00 82.69 84 GLN A CA 1
ATOM 657 C C . GLN A 1 84 ? 4.428 -4.897 8.533 1.00 82.69 84 GLN A C 1
ATOM 659 O O . GLN A 1 84 ? 5.299 -5.347 7.789 1.00 82.69 84 GLN A O 1
ATOM 664 N N . PRO A 1 85 ? 3.403 -5.664 8.955 1.00 80.81 85 PRO A N 1
ATOM 665 C CA . PRO A 1 85 ? 3.259 -7.048 8.516 1.00 80.81 85 PRO A CA 1
ATOM 666 C C . PRO A 1 85 ? 2.856 -7.158 7.038 1.00 80.81 85 PRO A C 1
ATOM 668 O O . PRO A 1 85 ? 3.205 -8.145 6.391 1.00 80.81 85 PRO A O 1
ATOM 671 N N . ASP A 1 86 ? 2.178 -6.151 6.469 1.00 86.12 86 ASP A N 1
ATOM 672 C CA . ASP A 1 86 ? 1.873 -6.114 5.033 1.00 86.12 86 ASP A CA 1
ATOM 673 C C . ASP A 1 86 ? 3.002 -5.437 4.243 1.00 86.12 86 ASP A C 1
ATOM 675 O O . ASP A 1 86 ? 2.925 -4.276 3.824 1.00 86.12 86 ASP A O 1
ATOM 679 N N . VAL A 1 87 ? 4.089 -6.185 4.054 1.00 87.94 87 VAL A N 1
ATOM 680 C CA . VAL A 1 87 ? 5.273 -5.710 3.327 1.00 87.94 87 VAL A CA 1
ATOM 681 C C . VAL A 1 87 ? 4.958 -5.453 1.851 1.00 87.94 87 VAL A C 1
ATOM 683 O O . VAL A 1 87 ? 5.470 -4.491 1.287 1.00 87.94 87 VAL A O 1
ATOM 686 N N . ALA A 1 88 ? 4.114 -6.270 1.213 1.00 89.12 88 ALA A N 1
ATOM 687 C CA . ALA A 1 88 ? 3.783 -6.098 -0.203 1.00 89.12 88 ALA A CA 1
ATOM 688 C C . ALA A 1 88 ? 2.904 -4.866 -0.444 1.00 89.12 88 ALA A C 1
ATOM 690 O O . ALA A 1 88 ? 3.207 -4.086 -1.346 1.00 89.12 88 ALA A O 1
ATOM 691 N N . GLY A 1 89 ? 1.864 -4.652 0.371 1.00 89.69 89 GLY A N 1
ATOM 692 C CA . GLY A 1 89 ? 1.032 -3.446 0.311 1.00 89.69 89 GLY A CA 1
ATOM 693 C C . GLY A 1 89 ? 1.847 -2.186 0.572 1.00 89.69 89 GLY A C 1
ATOM 694 O O . GLY A 1 89 ? 1.758 -1.215 -0.179 1.00 89.69 89 GLY A O 1
ATOM 695 N N . THR A 1 90 ? 2.737 -2.239 1.565 1.00 90.81 90 THR A N 1
ATOM 696 C CA . THR A 1 90 ? 3.642 -1.123 1.865 1.00 90.81 90 THR A CA 1
ATOM 697 C C . THR A 1 90 ? 4.618 -0.864 0.716 1.00 90.81 90 THR A C 1
ATOM 699 O O . THR A 1 90 ? 4.770 0.279 0.296 1.00 90.81 90 THR A O 1
ATOM 702 N N . ALA A 1 91 ? 5.222 -1.907 0.139 1.00 91.69 91 ALA A N 1
ATOM 703 C CA . ALA A 1 91 ? 6.108 -1.782 -1.018 1.00 91.69 91 ALA A CA 1
ATOM 704 C C . ALA A 1 91 ? 5.390 -1.165 -2.226 1.00 91.69 91 ALA A C 1
ATOM 706 O O . ALA A 1 91 ? 5.925 -0.246 -2.843 1.00 91.69 91 ALA A O 1
ATOM 707 N N . LEU A 1 92 ? 4.176 -1.633 -2.536 1.00 92.38 92 LEU A N 1
ATOM 708 C CA . LEU A 1 92 ? 3.338 -1.099 -3.610 1.00 92.38 92 LEU A CA 1
ATOM 709 C C . LEU A 1 92 ? 3.047 0.390 -3.392 1.00 92.38 92 LEU A C 1
ATOM 711 O O . LEU A 1 92 ? 3.310 1.203 -4.279 1.00 92.38 92 LEU A O 1
ATOM 715 N N . HIS A 1 93 ? 2.580 0.758 -2.195 1.00 92.25 93 HIS A N 1
ATOM 716 C CA . HIS A 1 93 ? 2.288 2.146 -1.840 1.00 92.25 93 HIS A CA 1
ATOM 717 C C . HIS A 1 93 ? 3.520 3.042 -1.974 1.00 92.25 93 HIS A C 1
ATOM 719 O O . HIS A 1 93 ? 3.464 4.104 -2.603 1.00 92.25 93 HIS A O 1
ATOM 725 N N . THR A 1 94 ? 4.641 2.632 -1.376 1.00 93.06 94 THR A N 1
ATOM 726 C CA . THR A 1 94 ? 5.892 3.396 -1.382 1.00 93.06 94 THR A CA 1
ATOM 727 C C . THR A 1 94 ? 6.434 3.533 -2.803 1.00 93.06 94 THR A C 1
ATOM 729 O O . THR A 1 94 ? 6.810 4.635 -3.204 1.00 93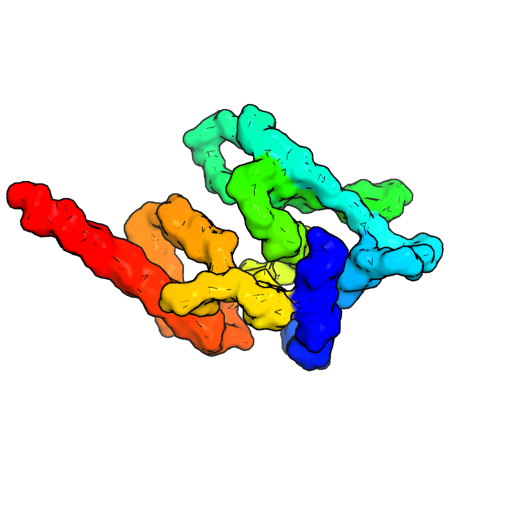.06 94 THR A O 1
ATOM 732 N N . PHE A 1 95 ? 6.407 2.462 -3.600 1.00 93.75 95 PHE A N 1
ATOM 733 C CA . PHE A 1 95 ? 6.846 2.494 -4.993 1.00 93.75 95 PHE A CA 1
ATOM 734 C C . PHE A 1 95 ? 6.005 3.459 -5.832 1.00 93.75 95 PHE A C 1
ATOM 736 O O . PHE A 1 95 ? 6.549 4.357 -6.473 1.00 93.75 95 PHE A O 1
ATOM 743 N N . MET A 1 96 ? 4.677 3.339 -5.789 1.00 93.12 96 MET A N 1
ATOM 744 C CA . MET A 1 96 ? 3.777 4.213 -6.547 1.00 93.12 96 MET A CA 1
ATOM 745 C C . MET A 1 96 ? 3.897 5.679 -6.125 1.00 93.12 96 MET A C 1
ATOM 747 O O . MET A 1 96 ? 3.906 6.572 -6.976 1.00 93.12 96 MET A O 1
ATOM 751 N N . SER A 1 97 ? 4.069 5.931 -4.826 1.00 91.69 97 SER A N 1
ATOM 752 C CA . SER A 1 97 ? 4.323 7.277 -4.301 1.00 91.69 97 SER A CA 1
ATOM 753 C C . SER A 1 97 ? 5.634 7.855 -4.843 1.00 91.69 97 SER A C 1
ATOM 755 O O . SER A 1 97 ? 5.674 9.022 -5.231 1.00 91.69 97 SER A O 1
ATOM 757 N N . SER A 1 98 ? 6.687 7.036 -4.969 1.00 92.56 98 SER A N 1
ATOM 758 C CA . SER A 1 98 ? 7.960 7.439 -5.594 1.00 92.56 98 SER A CA 1
ATOM 759 C C . SER A 1 98 ? 7.825 7.793 -7.083 1.00 92.56 98 SER A C 1
ATOM 761 O O . SER A 1 98 ? 8.646 8.527 -7.633 1.00 92.56 98 SER A O 1
ATOM 763 N N . ARG A 1 99 ? 6.761 7.307 -7.735 1.00 92.75 99 ARG A N 1
ATOM 764 C CA . ARG A 1 99 ? 6.367 7.634 -9.114 1.00 92.75 99 ARG A CA 1
ATOM 765 C C . ARG A 1 99 ? 5.299 8.721 -9.190 1.00 92.75 99 ARG A C 1
ATOM 767 O O . ARG A 1 99 ? 4.676 8.892 -10.234 1.00 92.75 99 ARG A O 1
ATOM 774 N N . GLN A 1 100 ? 5.116 9.476 -8.106 1.00 90.81 100 GLN A N 1
ATOM 775 C CA . GLN A 1 100 ? 4.206 10.620 -8.011 1.00 90.81 100 GLN A CA 1
ATOM 776 C C . GLN A 1 100 ? 2.726 10.256 -8.223 1.00 90.81 100 GLN A C 1
ATOM 778 O O . GLN A 1 100 ? 1.930 11.132 -8.562 1.00 90.81 100 GLN A O 1
ATOM 783 N N . CYS A 1 101 ? 2.343 8.986 -8.035 1.00 88.88 101 CYS A N 1
ATOM 784 C CA . CYS A 1 101 ? 0.932 8.600 -8.059 1.00 88.88 101 CYS A CA 1
ATOM 785 C C . CYS A 1 101 ? 0.186 9.290 -6.911 1.00 88.88 101 CYS A C 1
ATOM 787 O O . CYS A 1 101 ? 0.728 9.471 -5.814 1.00 88.88 101 CYS A O 1
ATOM 789 N N . ALA A 1 102 ? -1.075 9.655 -7.142 1.00 84.75 102 ALA A N 1
ATOM 790 C CA . ALA A 1 102 ? -1.896 10.239 -6.091 1.00 84.75 102 ALA A CA 1
ATOM 791 C C . ALA A 1 102 ? -2.133 9.218 -4.968 1.00 84.75 102 ALA A C 1
ATOM 793 O O . ALA A 1 102 ? -2.292 8.023 -5.212 1.00 84.75 102 ALA A O 1
ATOM 794 N N . ARG A 1 103 ? -2.235 9.684 -3.719 1.00 82.75 103 ARG A N 1
ATOM 795 C CA . ARG A 1 103 ? -2.453 8.796 -2.563 1.00 82.75 103 ARG A CA 1
ATOM 796 C C . ARG A 1 103 ? -3.720 7.940 -2.696 1.00 82.75 103 ARG A C 1
ATOM 798 O O . ARG A 1 103 ? -3.714 6.782 -2.294 1.00 82.75 103 ARG A O 1
ATOM 805 N N . SER A 1 104 ? -4.766 8.480 -3.317 1.00 80.00 104 SER A N 1
ATOM 806 C CA . SER A 1 104 ? -5.986 7.744 -3.664 1.00 80.00 104 SER A CA 1
ATOM 807 C C . SER A 1 104 ? -5.736 6.576 -4.619 1.00 80.00 104 SER A C 1
ATOM 809 O O . SER A 1 104 ? -6.296 5.499 -4.429 1.00 80.00 104 SER A O 1
ATOM 811 N N . GLN A 1 105 ? -4.865 6.762 -5.611 1.00 84.94 105 GLN A N 1
ATOM 812 C CA . GLN A 1 105 ? -4.459 5.715 -6.549 1.00 84.94 105 GLN A CA 1
ATOM 813 C C . GLN A 1 105 ? -3.608 4.645 -5.855 1.00 84.94 105 GLN A C 1
ATOM 815 O O . GLN A 1 105 ? -3.788 3.457 -6.119 1.00 84.94 105 GLN A O 1
ATOM 820 N N . CYS A 1 106 ? -2.726 5.034 -4.931 1.00 88.00 106 CYS A N 1
ATOM 821 C CA . CYS A 1 106 ? -1.971 4.076 -4.118 1.00 88.00 106 CYS A CA 1
ATOM 822 C C . CYS A 1 106 ? -2.911 3.201 -3.271 1.00 88.00 106 CYS A C 1
ATOM 824 O O . CYS A 1 106 ? -2.832 1.977 -3.343 1.00 88.00 106 CYS A O 1
ATOM 826 N N . PHE A 1 107 ? -3.864 3.811 -2.556 1.00 87.12 107 PHE A N 1
ATOM 827 C CA . PHE A 1 107 ? -4.831 3.067 -1.740 1.00 87.12 107 PHE A CA 1
ATOM 828 C C . PHE A 1 107 ? -5.730 2.146 -2.574 1.00 87.12 107 PHE A C 1
ATOM 830 O O . PHE A 1 107 ? -6.037 1.034 -2.147 1.00 87.12 107 PHE A O 1
ATOM 837 N N . LEU A 1 108 ? -6.125 2.568 -3.779 1.00 86.75 108 LEU A N 1
ATOM 838 C CA . LEU A 1 108 ? -6.860 1.710 -4.709 1.00 86.75 108 LEU A CA 1
ATOM 839 C C . LEU A 1 108 ? -6.032 0.497 -5.148 1.00 86.75 108 LEU A C 1
ATOM 841 O O . LEU A 1 108 ? -6.556 -0.613 -5.202 1.00 86.75 108 LEU A O 1
ATOM 845 N N . ALA A 1 109 ? -4.746 0.694 -5.439 1.00 88.50 109 ALA A N 1
ATOM 846 C CA . ALA A 1 109 ? -3.840 -0.389 -5.809 1.00 88.50 109 ALA A CA 1
ATOM 847 C C . ALA A 1 109 ? -3.658 -1.408 -4.684 1.00 88.50 109 ALA A C 1
ATOM 849 O O . ALA A 1 109 ? -3.763 -2.610 -4.927 1.00 88.50 109 ALA A O 1
ATOM 850 N N . GLU A 1 110 ? -3.479 -0.938 -3.451 1.00 89.94 110 GLU A N 1
ATOM 851 C CA . GLU A 1 110 ? -3.442 -1.798 -2.266 1.00 89.94 110 GLU A CA 1
ATOM 852 C C . GLU A 1 110 ? -4.744 -2.580 -2.084 1.00 89.94 110 GLU A C 1
ATOM 854 O O . GLU A 1 110 ? -4.705 -3.789 -1.859 1.00 89.94 110 GLU A O 1
ATOM 859 N N . TYR A 1 111 ? -5.893 -1.910 -2.221 1.00 89.88 111 TYR A N 1
ATOM 860 C CA . TYR A 1 111 ? -7.203 -2.544 -2.101 1.00 89.88 111 TYR A CA 1
ATOM 861 C C . TYR A 1 111 ? -7.386 -3.668 -3.120 1.00 89.88 111 TYR A C 1
ATOM 863 O O . TYR A 1 111 ? -7.703 -4.791 -2.744 1.00 89.88 111 TYR A O 1
ATOM 871 N N . VAL A 1 112 ? -7.144 -3.388 -4.402 1.00 88.88 112 VAL A N 1
ATOM 872 C CA . VAL A 1 112 ? -7.306 -4.376 -5.477 1.00 88.88 112 VAL A CA 1
ATOM 873 C C . VAL A 1 112 ? -6.325 -5.532 -5.309 1.00 88.88 112 VAL A C 1
ATOM 875 O O . VAL A 1 112 ? -6.705 -6.683 -5.501 1.00 88.88 112 VAL A O 1
ATOM 878 N N . MET A 1 113 ? -5.078 -5.260 -4.918 1.00 89.38 113 MET A N 1
ATOM 879 C CA . MET A 1 113 ? -4.109 -6.323 -4.655 1.00 89.38 113 MET A CA 1
ATOM 880 C C . MET A 1 113 ? -4.569 -7.229 -3.506 1.00 89.38 113 MET A C 1
ATOM 882 O O . MET A 1 113 ? -4.499 -8.450 -3.637 1.00 89.38 113 MET A O 1
ATOM 886 N N . ALA A 1 114 ? -5.058 -6.649 -2.407 1.00 89.44 114 ALA A N 1
ATOM 887 C CA . ALA A 1 114 ? -5.558 -7.403 -1.261 1.00 89.44 114 ALA A CA 1
ATOM 888 C C . ALA A 1 114 ? -6.841 -8.185 -1.586 1.00 89.44 114 ALA A C 1
ATOM 890 O O . ALA A 1 114 ? -6.994 -9.316 -1.128 1.00 89.44 114 ALA A O 1
ATOM 891 N N . ASP A 1 115 ? -7.733 -7.620 -2.400 1.00 89.81 115 ASP A N 1
ATOM 892 C CA . ASP A 1 115 ? -8.940 -8.288 -2.894 1.00 89.81 115 ASP A CA 1
ATOM 893 C C . ASP A 1 115 ? -8.585 -9.522 -3.733 1.00 89.81 115 ASP A C 1
ATOM 895 O O . ASP A 1 115 ? -9.004 -10.635 -3.421 1.00 89.81 115 ASP A O 1
ATOM 899 N N . GLN A 1 116 ? -7.704 -9.359 -4.725 1.00 88.19 116 GLN A N 1
ATOM 900 C CA . GLN A 1 116 ? -7.232 -10.473 -5.552 1.00 88.19 116 GLN A CA 1
ATOM 901 C C . GLN A 1 116 ? -6.453 -11.525 -4.754 1.00 88.19 116 GLN A C 1
ATOM 903 O O . GLN A 1 116 ? -6.503 -12.709 -5.075 1.00 88.19 116 GLN A O 1
ATOM 908 N N . ALA A 1 117 ? -5.734 -11.111 -3.708 1.00 88.00 117 ALA A N 1
ATOM 909 C CA . ALA A 1 117 ? -5.039 -12.023 -2.807 1.00 88.00 117 ALA A CA 1
ATOM 910 C C . ALA A 1 117 ? -5.972 -12.714 -1.795 1.00 88.00 117 ALA A C 1
ATOM 912 O O . ALA A 1 117 ? -5.533 -13.636 -1.107 1.00 88.00 117 ALA A O 1
ATOM 913 N N . GLY A 1 118 ? -7.230 -12.276 -1.664 1.00 88.81 118 GLY A N 1
ATOM 914 C CA . GLY A 1 118 ? -8.149 -12.751 -0.629 1.00 88.81 118 GLY A CA 1
ATOM 915 C C . GLY A 1 118 ? -7.714 -12.374 0.793 1.00 88.81 118 GLY A C 1
ATOM 916 O O . GLY A 1 118 ? -8.037 -13.087 1.742 1.00 88.81 118 GLY A O 1
ATOM 917 N N . THR A 1 119 ? -6.960 -11.281 0.949 1.00 89.69 119 THR A N 1
ATOM 918 C CA . THR A 1 119 ? -6.381 -10.824 2.226 1.00 89.69 119 THR A CA 1
ATOM 919 C C . THR A 1 119 ? -7.065 -9.582 2.798 1.00 89.69 119 THR A C 1
ATOM 921 O O . THR A 1 119 ? -6.543 -8.968 3.727 1.00 89.69 119 THR A O 1
ATOM 924 N N . LEU A 1 120 ? -8.215 -9.179 2.253 1.00 90.69 120 LEU A N 1
ATOM 925 C CA . LEU A 1 120 ? -9.057 -8.164 2.888 1.00 90.69 120 LEU A CA 1
ATOM 926 C C . LEU A 1 120 ? -9.528 -8.656 4.264 1.00 90.69 120 LEU A C 1
ATOM 928 O O . LEU A 1 120 ? -9.827 -9.842 4.442 1.00 90.69 120 LEU A O 1
ATOM 932 N N . SER A 1 121 ? -9.623 -7.750 5.242 1.00 88.88 121 SER A N 1
ATOM 933 C CA . SER A 1 121 ? -10.169 -8.105 6.553 1.00 88.88 121 SER A CA 1
ATOM 934 C C . SER A 1 121 ? -11.616 -8.576 6.411 1.00 88.88 121 SER A C 1
ATOM 936 O O . SER A 1 121 ? -12.409 -7.990 5.676 1.00 88.88 121 SER A O 1
ATOM 938 N N . LYS A 1 122 ? -11.977 -9.653 7.117 1.00 83.06 122 LYS A N 1
ATOM 939 C CA . LYS A 1 122 ? -13.329 -10.235 7.033 1.00 83.06 122 LYS A CA 1
ATOM 940 C C . LYS A 1 122 ? -14.413 -9.299 7.561 1.00 83.06 122 LYS A C 1
ATOM 942 O O . LYS A 1 122 ? -15.547 -9.371 7.108 1.00 83.06 122 LYS A O 1
ATOM 947 N N . GLU A 1 123 ? -14.055 -8.474 8.538 1.00 82.06 123 GLU A N 1
ATOM 948 C CA . GLU A 1 123 ? -14.975 -7.575 9.232 1.00 82.06 123 GLU A CA 1
ATOM 949 C C . GLU A 1 123 ? -15.262 -6.334 8.386 1.00 82.06 123 GLU A C 1
ATOM 951 O O . GLU A 1 123 ? -16.422 -6.018 8.138 1.00 82.06 123 GLU A O 1
ATOM 956 N N . MET A 1 124 ? -14.210 -5.688 7.871 1.00 84.56 124 MET A N 1
ATOM 957 C CA . MET A 1 124 ? -14.324 -4.364 7.246 1.00 84.56 124 MET A CA 1
ATOM 958 C C . MET A 1 124 ? -14.097 -4.370 5.738 1.00 84.56 124 MET A C 1
ATOM 960 O O . MET A 1 124 ? -14.345 -3.368 5.073 1.00 84.56 124 MET A O 1
ATOM 964 N N . GLY A 1 125 ? -13.633 -5.484 5.168 1.00 88.88 125 GLY A N 1
ATOM 965 C CA . GLY A 1 125 ? -13.335 -5.581 3.742 1.00 88.88 125 GLY A CA 1
ATOM 966 C C . GLY A 1 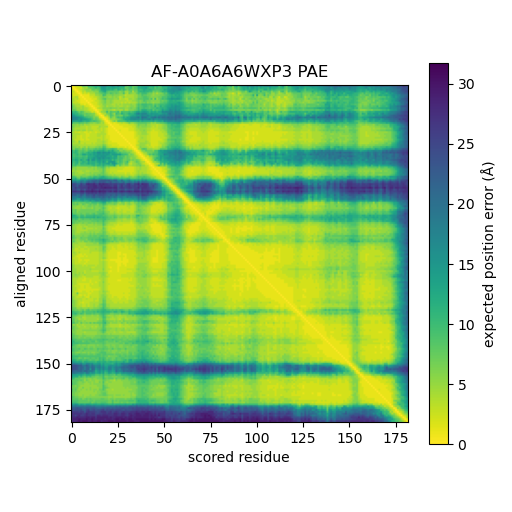125 ? -12.237 -4.612 3.304 1.00 88.88 125 GLY A C 1
ATOM 967 O O . GLY A 1 125 ? -12.255 -4.164 2.163 1.00 88.88 125 GLY A O 1
ATOM 968 N N . LEU A 1 126 ? -11.313 -4.257 4.203 1.00 90.88 126 LEU A N 1
ATOM 969 C CA . LEU A 1 126 ? -10.193 -3.354 3.939 1.00 90.88 126 LEU A CA 1
ATOM 970 C C . LEU A 1 126 ? -8.857 -4.092 4.103 1.00 90.88 126 LEU A C 1
ATOM 972 O O . LEU A 1 126 ? -8.757 -5.013 4.918 1.00 90.88 126 LEU A O 1
ATOM 976 N N . PRO A 1 127 ? -7.796 -3.675 3.393 1.00 89.38 127 PRO A N 1
ATOM 977 C CA . PRO A 1 127 ? -6.432 -4.055 3.738 1.00 89.38 127 PRO A CA 1
ATOM 978 C C . PRO A 1 127 ? -6.126 -3.702 5.200 1.00 89.38 127 PRO A C 1
ATOM 980 O O . PRO A 1 127 ? -6.474 -2.616 5.672 1.00 89.38 127 PRO A O 1
ATOM 983 N N . GLU A 1 128 ? -5.453 -4.593 5.931 1.00 85.50 128 GLU A N 1
ATOM 984 C CA . GLU A 1 128 ? -5.061 -4.334 7.329 1.00 85.50 128 GLU A CA 1
ATOM 985 C C . GLU A 1 128 ? -4.203 -3.075 7.469 1.00 85.50 128 GLU A C 1
ATOM 987 O O . GLU A 1 128 ? -4.309 -2.341 8.448 1.00 85.50 128 GLU A O 1
ATOM 992 N N . ARG A 1 129 ? -3.358 -2.803 6.472 1.00 84.62 129 ARG A N 1
ATOM 993 C CA . ARG A 1 129 ? -2.485 -1.632 6.467 1.00 84.62 129 ARG A CA 1
ATOM 994 C C . ARG A 1 129 ? -3.278 -0.319 6.446 1.00 84.62 129 ARG A C 1
ATOM 996 O O . ARG A 1 129 ? -2.934 0.586 7.199 1.00 84.62 129 ARG A O 1
ATOM 1003 N N . LEU A 1 130 ? -4.373 -0.238 5.680 1.00 87.75 130 LEU A N 1
ATOM 1004 C CA . LEU A 1 130 ? -5.255 0.940 5.688 1.00 87.75 130 LEU A CA 1
ATOM 1005 C C . LEU A 1 130 ? -5.988 1.107 7.023 1.00 87.75 130 LEU A C 1
ATOM 1007 O O . LEU A 1 130 ? -6.141 2.229 7.496 1.00 87.75 130 LEU A O 1
ATOM 1011 N N . GLN A 1 131 ? -6.391 0.002 7.653 1.00 88.38 131 GLN A N 1
ATOM 1012 C CA . GLN A 1 131 ? -6.999 0.040 8.987 1.00 88.38 131 GLN A CA 1
ATOM 1013 C C . GLN A 1 131 ? -6.015 0.600 10.021 1.00 88.38 131 GLN A C 1
ATOM 1015 O O . GLN A 1 131 ? -6.359 1.533 10.738 1.00 88.38 131 GLN A O 1
ATOM 1020 N N . ARG A 1 132 ? -4.757 0.133 10.021 1.00 84.75 132 ARG A N 1
ATOM 1021 C CA . ARG A 1 132 ? -3.710 0.655 10.921 1.00 84.75 132 ARG A CA 1
ATOM 1022 C C . ARG A 1 132 ? -3.418 2.137 10.712 1.00 84.75 132 ARG A C 1
ATOM 1024 O O . ARG A 1 132 ? -3.217 2.849 11.691 1.00 84.75 132 ARG A O 1
ATOM 1031 N N . ASP A 1 133 ? -3.381 2.592 9.461 1.00 83.88 133 ASP A N 1
ATOM 1032 C CA . ASP A 1 133 ? -3.192 4.012 9.153 1.00 83.88 133 ASP A CA 1
ATOM 1033 C C . ASP A 1 133 ? -4.292 4.863 9.788 1.00 83.88 133 ASP A C 1
ATOM 1035 O O . ASP A 1 133 ? -3.993 5.874 10.416 1.00 83.88 133 ASP A O 1
ATOM 1039 N N . ILE A 1 134 ? -5.550 4.436 9.662 1.00 87.25 134 ILE A N 1
ATOM 1040 C CA . ILE A 1 134 ? -6.704 5.138 10.236 1.00 87.25 134 ILE A CA 1
ATOM 1041 C C . ILE A 1 134 ? -6.726 5.008 11.765 1.00 87.25 134 ILE A C 1
ATOM 1043 O O . ILE A 1 134 ? -7.066 5.964 12.460 1.00 87.25 134 ILE A O 1
ATOM 1047 N N . ASP A 1 135 ? -6.326 3.862 12.315 1.00 85.94 135 ASP A N 1
ATOM 1048 C CA . ASP A 1 135 ? -6.226 3.650 13.761 1.00 85.94 135 ASP A CA 1
ATOM 1049 C C . ASP A 1 135 ? -5.196 4.569 14.430 1.00 85.94 135 ASP A C 1
ATOM 1051 O O . ASP A 1 135 ? -5.371 4.921 15.601 1.00 85.94 135 ASP A O 1
ATOM 1055 N N . ALA A 1 136 ? -4.151 4.960 13.693 1.00 83.12 136 ALA A N 1
ATOM 1056 C CA . ALA A 1 136 ? -3.114 5.884 14.143 1.00 83.12 136 ALA A CA 1
ATOM 1057 C C . ALA A 1 136 ? -3.536 7.363 14.084 1.00 83.12 136 ALA A C 1
ATOM 1059 O O . ALA A 1 136 ? -2.860 8.205 14.680 1.00 83.12 136 ALA A O 1
ATOM 1060 N N . LEU A 1 137 ? -4.631 7.691 13.389 1.00 84.75 137 LEU A N 1
ATOM 1061 C CA . LEU A 1 137 ? -5.171 9.048 13.341 1.00 84.75 137 LEU A CA 1
ATOM 1062 C C . LEU A 1 137 ? -5.883 9.397 14.652 1.00 84.75 137 LEU A C 1
ATOM 1064 O O . LEU A 1 137 ? -6.598 8.578 15.241 1.00 84.75 137 LEU A O 1
ATOM 1068 N N . ASP A 1 138 ? -5.724 10.647 15.089 1.00 86.69 138 ASP A N 1
ATOM 1069 C CA . ASP A 1 138 ? -6.573 11.190 16.144 1.00 86.69 138 ASP A CA 1
ATOM 1070 C C . ASP A 1 138 ? -8.007 11.427 15.639 1.00 86.69 138 ASP A C 1
ATOM 1072 O O . ASP A 1 138 ? -8.295 11.391 14.440 1.00 86.69 138 ASP A O 1
ATOM 1076 N N . ARG A 1 139 ? -8.939 11.661 16.569 1.00 87.19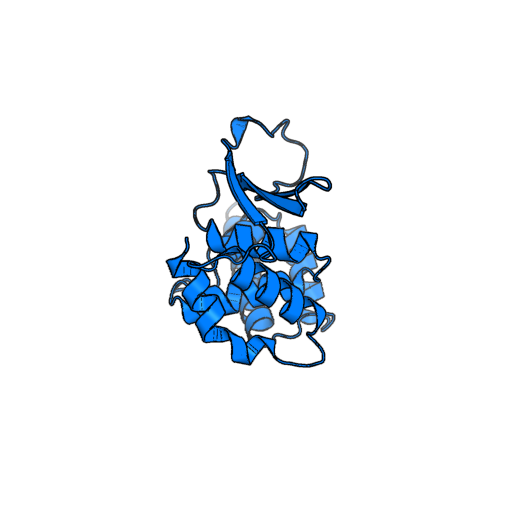 139 ARG A N 1
ATOM 1077 C CA . ARG A 1 139 ? -10.362 11.812 16.238 1.00 87.19 139 ARG A CA 1
ATOM 1078 C C . ARG A 1 139 ? -10.622 12.956 15.248 1.00 87.19 139 ARG A C 1
ATOM 1080 O O . ARG A 1 139 ? -11.452 12.779 14.365 1.00 87.19 139 ARG A O 1
ATOM 1087 N N . GLY A 1 140 ? -9.924 14.087 15.383 1.00 88.75 140 GLY A N 1
ATOM 1088 C CA . GLY A 1 140 ? -10.109 15.241 14.499 1.00 88.75 140 GLY A CA 1
ATOM 1089 C C . GLY A 1 140 ? -9.605 14.962 13.083 1.00 88.75 140 GLY A C 1
ATOM 1090 O O . GLY A 1 140 ? -10.259 15.323 12.110 1.00 88.75 140 GLY A O 1
ATOM 1091 N N . MET A 1 141 ? -8.495 14.233 12.954 1.00 87.62 141 MET A N 1
ATOM 1092 C CA . MET A 1 141 ? -7.982 13.771 11.661 1.00 87.62 141 MET A CA 1
ATOM 1093 C C . MET A 1 141 ? -8.917 12.757 10.984 1.00 87.62 141 MET A C 1
ATOM 1095 O O . MET A 1 141 ? -9.034 12.760 9.759 1.00 87.62 141 MET A O 1
ATOM 1099 N N . VAL A 1 142 ? -9.600 11.900 11.754 1.00 89.00 142 VAL A N 1
ATOM 1100 C CA . VAL A 1 142 ? -10.630 10.992 11.211 1.00 89.00 142 VAL A CA 1
ATOM 1101 C C . VAL A 1 142 ? -11.856 11.774 10.725 1.00 89.00 142 VAL A C 1
ATOM 1103 O O . VAL A 1 142 ? -12.389 11.454 9.666 1.00 89.00 142 VAL A O 1
ATOM 1106 N N . GLU A 1 143 ? -12.282 12.813 11.450 1.00 89.69 143 GLU A N 1
ATOM 1107 C CA . GLU A 1 143 ? -13.365 13.709 11.010 1.00 89.69 143 GLU A CA 1
ATOM 1108 C C . GLU A 1 143 ? -12.993 14.442 9.710 1.00 89.69 143 GLU A C 1
ATOM 1110 O O . GLU A 1 143 ? -13.769 14.420 8.756 1.00 89.69 143 GLU A O 1
ATOM 1115 N N . GLU A 1 144 ? -11.775 14.988 9.608 1.00 87.31 144 GLU A N 1
ATOM 1116 C CA . GLU A 1 144 ? -11.290 15.614 8.368 1.00 87.31 144 GLU A CA 1
ATOM 1117 C C . GLU A 1 144 ? -11.242 14.610 7.204 1.00 87.31 144 GLU A C 1
ATOM 1119 O O . GLU A 1 144 ? -11.607 14.931 6.069 1.00 87.31 144 GLU A O 1
ATOM 1124 N N . LEU A 1 145 ? -10.805 13.372 7.462 1.00 86.19 145 LEU A N 1
ATOM 1125 C CA . LEU A 1 145 ? -10.819 12.314 6.456 1.00 86.19 145 LEU A CA 1
ATOM 1126 C C . LEU A 1 145 ? -12.249 12.030 5.978 1.00 86.19 145 LEU A C 1
ATOM 1128 O O . LEU A 1 145 ? -12.463 11.982 4.768 1.00 86.19 145 LEU A O 1
ATOM 1132 N N . MET A 1 146 ? -13.218 11.905 6.888 1.00 87.69 146 MET A N 1
ATOM 1133 C CA . MET A 1 146 ? -14.633 11.705 6.550 1.00 87.69 146 MET A CA 1
ATOM 1134 C C . MET A 1 146 ? -15.189 12.828 5.677 1.00 87.69 146 MET A C 1
ATOM 1136 O O . MET A 1 146 ? -15.725 12.552 4.604 1.00 87.69 146 MET A O 1
ATOM 1140 N N . GLU A 1 147 ? -14.973 14.090 6.053 1.00 86.94 147 GLU A N 1
ATOM 1141 C CA . GLU A 1 147 ? -15.419 15.239 5.253 1.00 86.94 147 GLU A CA 1
ATOM 1142 C C . GLU A 1 147 ? -14.841 15.207 3.829 1.00 86.94 147 GLU A C 1
ATOM 1144 O O . GLU A 1 147 ? -15.505 15.560 2.848 1.00 86.94 147 GLU A O 1
ATOM 1149 N N . ARG A 1 148 ? -13.592 14.752 3.679 1.00 83.12 148 ARG A N 1
ATOM 1150 C CA . ARG A 1 148 ? -12.947 14.603 2.367 1.00 83.12 148 ARG A CA 1
ATOM 1151 C C . ARG A 1 148 ? -13.545 13.460 1.549 1.00 83.12 148 ARG A C 1
ATOM 1153 O O . ARG A 1 148 ? -13.657 13.613 0.331 1.00 83.12 148 ARG A O 1
ATOM 1160 N N . LEU A 1 149 ? -13.902 12.343 2.189 1.00 82.62 149 LEU A N 1
ATOM 1161 C CA . LEU A 1 149 ? -14.561 11.202 1.543 1.00 82.62 149 LEU A CA 1
ATOM 1162 C C . LEU A 1 149 ? -15.964 11.590 1.048 1.00 82.62 149 LEU A C 1
ATOM 1164 O O . LEU A 1 149 ? -16.306 11.308 -0.101 1.00 82.62 149 LEU A O 1
ATOM 1168 N N . GLU A 1 150 ? -16.738 12.297 1.873 1.00 81.44 150 GLU A N 1
ATOM 1169 C CA . GLU A 1 150 ? -18.094 12.773 1.561 1.00 81.44 150 GLU A CA 1
ATOM 1170 C C . GLU A 1 150 ? -18.105 13.895 0.518 1.00 81.44 150 GLU A C 1
ATOM 1172 O O . GLU A 1 150 ? -18.974 13.946 -0.353 1.00 81.44 150 GLU A O 1
ATOM 1177 N N . GLY A 1 151 ? -17.099 14.774 0.550 1.00 71.88 151 GLY A N 1
ATOM 1178 C CA . GLY A 1 151 ? -16.958 15.905 -0.367 1.00 71.88 151 GLY A CA 1
ATOM 1179 C C . GLY A 1 151 ? -16.687 15.527 -1.829 1.00 71.88 151 GLY A C 1
ATOM 1180 O O . GLY A 1 151 ? -16.476 16.422 -2.650 1.00 71.88 151 GLY A O 1
ATOM 1181 N N . GLY A 1 152 ? -16.646 14.233 -2.172 1.00 61.31 152 GLY A N 1
ATOM 1182 C CA . GLY A 1 152 ? -16.612 13.725 -3.549 1.00 61.31 152 GLY A CA 1
ATOM 1183 C C . GLY A 1 152 ? -15.354 14.078 -4.346 1.00 61.31 152 GLY A C 1
ATOM 1184 O O . GLY A 1 152 ? -15.289 13.839 -5.552 1.00 61.31 152 GLY A O 1
ATOM 1185 N N . ARG A 1 153 ? -14.332 14.648 -3.700 1.00 54.69 153 ARG A N 1
ATOM 1186 C CA . ARG A 1 153 ? -13.072 15.011 -4.347 1.00 54.69 153 ARG A CA 1
ATOM 1187 C C . ARG A 1 153 ? -12.061 13.890 -4.126 1.00 54.69 153 ARG A C 1
ATOM 1189 O O . ARG A 1 153 ? -11.498 13.771 -3.045 1.00 54.69 153 ARG A O 1
ATOM 1196 N N . ASN A 1 154 ? -11.765 13.156 -5.198 1.00 53.41 154 ASN A N 1
ATOM 1197 C CA . ASN A 1 154 ? -10.516 12.401 -5.405 1.00 53.41 154 ASN A CA 1
ATOM 1198 C C . ASN A 1 154 ? -10.426 10.919 -5.012 1.00 53.41 154 ASN A C 1
ATOM 1200 O O . ASN A 1 154 ? -9.306 10.436 -4.854 1.00 53.41 154 ASN A O 1
ATOM 1204 N N . LEU A 1 155 ? -11.508 10.145 -4.958 1.00 55.22 155 LEU A N 1
ATOM 1205 C CA . LEU A 1 155 ? -11.359 8.683 -4.993 1.00 55.22 155 LEU A CA 1
ATOM 1206 C C . LEU A 1 155 ? -12.043 8.119 -6.233 1.00 55.22 155 LEU A C 1
ATOM 1208 O O . LEU A 1 155 ? -13.261 7.995 -6.291 1.00 55.22 155 LEU A O 1
ATOM 1212 N N . GLU A 1 156 ? -11.234 7.733 -7.220 1.00 60.59 156 GLU A N 1
ATOM 1213 C CA . GLU A 1 156 ? -11.647 7.049 -8.457 1.00 60.59 156 GLU A CA 1
ATOM 1214 C C . GLU A 1 156 ? -12.156 5.608 -8.204 1.00 60.59 156 GLU A C 1
ATOM 1216 O O . GLU A 1 156 ? -12.217 4.778 -9.109 1.00 60.59 156 GLU A O 1
ATOM 1221 N N . ALA A 1 157 ? -12.554 5.306 -6.964 1.00 69.88 157 ALA A N 1
ATOM 1222 C CA . ALA A 1 157 ? -12.932 3.988 -6.480 1.00 69.88 157 ALA A CA 1
ATOM 1223 C C . ALA A 1 157 ? -14.089 4.069 -5.468 1.00 69.88 157 ALA A C 1
ATOM 1225 O O . ALA A 1 157 ? -13.850 4.060 -4.261 1.00 69.88 157 ALA A O 1
ATOM 1226 N N . PRO A 1 158 ? -15.351 4.090 -5.938 1.00 76.31 158 PRO A N 1
ATOM 1227 C CA . PRO A 1 158 ? -16.530 4.200 -5.074 1.00 76.31 158 PRO A CA 1
ATOM 1228 C C . PRO A 1 158 ? -16.599 3.128 -3.979 1.00 76.31 158 PRO A C 1
ATOM 1230 O O . PRO A 1 158 ? -17.008 3.416 -2.859 1.00 76.31 158 PRO A O 1
ATOM 1233 N N . VAL A 1 159 ? -16.153 1.904 -4.286 1.00 81.38 159 VAL A N 1
ATOM 1234 C CA . VAL A 1 159 ? -16.110 0.794 -3.321 1.00 81.38 159 VAL A CA 1
ATOM 1235 C C . VAL A 1 159 ? -15.128 1.088 -2.187 1.00 81.38 159 VAL A C 1
ATOM 1237 O O . VAL A 1 159 ? -15.478 0.929 -1.022 1.00 81.38 159 VAL A O 1
ATOM 1240 N N . LEU A 1 160 ? -13.925 1.569 -2.515 1.00 83.25 160 LEU A N 1
ATOM 1241 C CA . LEU A 1 160 ? -12.923 1.923 -1.514 1.00 83.25 160 LEU A CA 1
ATOM 1242 C C . LEU A 1 160 ? -13.392 3.109 -0.664 1.00 83.25 160 LEU A C 1
ATOM 1244 O O . LEU A 1 160 ? -13.264 3.058 0.553 1.00 83.25 160 LEU A O 1
ATOM 1248 N N . THR A 1 161 ? -13.985 4.138 -1.276 1.00 84.81 161 THR A N 1
ATOM 1249 C CA . THR A 1 161 ? -14.564 5.278 -0.546 1.00 84.81 161 THR A CA 1
ATOM 1250 C C . THR A 1 161 ? -15.633 4.827 0.442 1.00 84.81 161 THR A C 1
ATOM 1252 O O . THR A 1 161 ? -15.585 5.232 1.598 1.00 84.81 161 THR A O 1
ATOM 1255 N N . SER A 1 162 ? -16.556 3.955 0.016 1.00 87.19 162 SER A N 1
ATOM 1256 C CA . SER A 1 162 ? -17.604 3.405 0.886 1.00 87.19 162 SER A CA 1
ATOM 1257 C C . SER A 1 162 ? -17.000 2.664 2.074 1.00 87.19 162 SER A C 1
ATOM 1259 O O . SER A 1 162 ? -17.374 2.914 3.212 1.00 87.19 162 SER A O 1
ATOM 1261 N N . LYS A 1 163 ? -16.017 1.792 1.823 1.00 89.81 163 LYS A N 1
ATOM 1262 C CA . LYS A 1 163 ? -15.379 0.985 2.871 1.00 89.81 163 LYS A CA 1
ATOM 1263 C C . LYS A 1 163 ? -14.568 1.828 3.852 1.00 89.81 163 LYS A C 1
ATOM 1265 O O . LYS A 1 163 ? -14.621 1.586 5.054 1.00 89.81 163 LYS A O 1
ATOM 1270 N N . LEU A 1 164 ? -13.847 2.833 3.355 1.00 89.38 164 LEU A N 1
ATOM 1271 C CA . LEU A 1 164 ? -13.142 3.797 4.201 1.00 89.38 164 LEU A CA 1
ATOM 1272 C C . LEU A 1 164 ? -14.121 4.620 5.045 1.00 89.38 164 LEU A C 1
ATOM 1274 O O . LEU A 1 164 ? -13.848 4.835 6.223 1.00 89.38 164 LEU A O 1
ATOM 1278 N N . GLY A 1 165 ? -15.254 5.032 4.468 1.00 89.56 165 GLY A N 1
ATOM 1279 C CA . GLY A 1 165 ? -16.319 5.746 5.175 1.00 89.56 165 GLY A CA 1
ATOM 1280 C C . GLY A 1 165 ? -16.911 4.913 6.309 1.00 89.56 165 GLY A C 1
ATOM 1281 O O . GLY A 1 165 ? -16.856 5.333 7.460 1.00 89.56 165 GLY A O 1
ATOM 1282 N N . GLU A 1 166 ? -17.356 3.688 6.007 1.00 90.81 166 GLU A N 1
ATOM 1283 C CA . GLU A 1 166 ? -17.873 2.725 6.995 1.00 90.81 166 GLU A CA 1
ATOM 1284 C C . GLU A 1 166 ? -16.891 2.527 8.166 1.00 90.81 166 GLU A C 1
ATOM 1286 O O . GLU A 1 166 ? -17.280 2.561 9.333 1.00 90.81 166 GLU A O 1
ATOM 1291 N N . TYR A 1 167 ? -15.595 2.376 7.869 1.00 91.56 167 TYR A N 1
ATOM 1292 C CA . TYR A 1 167 ? -14.570 2.188 8.897 1.00 91.56 167 TYR A CA 1
ATOM 1293 C C . TYR A 1 167 ? -14.342 3.438 9.758 1.00 91.56 167 TYR A C 1
ATOM 1295 O O . TYR A 1 167 ? -14.196 3.349 10.980 1.00 91.56 167 TYR A O 1
ATOM 1303 N N . CYS A 1 168 ? -14.338 4.622 9.147 1.00 91.12 168 CYS A N 1
ATOM 1304 C CA . CYS A 1 168 ? -14.199 5.876 9.881 1.00 91.12 168 CYS A CA 1
ATOM 1305 C C . CYS A 1 168 ? -15.427 6.158 10.767 1.00 91.12 168 CYS A C 1
ATOM 1307 O O . CYS A 1 168 ? -15.266 6.578 11.914 1.00 91.12 168 CYS A O 1
ATOM 1309 N N . GLU A 1 169 ? -16.642 5.873 10.293 1.00 91.12 169 GLU A N 1
ATOM 1310 C CA . GLU A 1 169 ? -17.874 5.984 11.088 1.00 91.12 169 GLU A CA 1
ATOM 1311 C C . GLU A 1 169 ? -17.836 5.090 12.332 1.00 91.12 169 GLU A C 1
ATOM 1313 O O . GLU A 1 169 ? -18.183 5.533 13.435 1.00 91.12 169 GLU A O 1
ATOM 1318 N N . GLU A 1 170 ? -17.372 3.847 12.188 1.00 90.31 170 GLU A N 1
ATOM 1319 C CA . GLU A 1 170 ? -17.205 2.932 13.316 1.00 90.31 170 GLU A CA 1
ATOM 1320 C C . GLU A 1 170 ? -16.225 3.505 14.350 1.00 90.31 170 GLU A C 1
ATOM 1322 O O . GLU A 1 170 ? -16.540 3.577 15.544 1.00 90.31 170 GLU A O 1
ATOM 1327 N N . ARG A 1 171 ? -15.067 3.999 13.897 1.00 88.44 171 ARG A N 1
ATOM 1328 C CA . ARG A 1 171 ? -14.042 4.625 14.751 1.00 88.44 171 ARG A CA 1
ATOM 1329 C C . ARG A 1 171 ? -14.590 5.814 15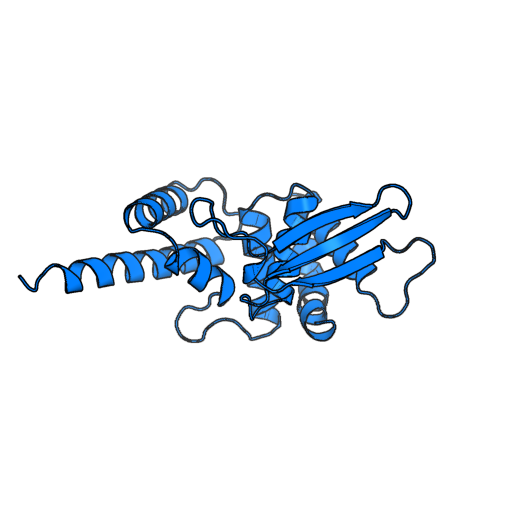.538 1.00 88.44 171 ARG A C 1
ATOM 1331 O O . ARG A 1 171 ? -14.357 5.920 16.747 1.00 88.44 171 ARG A O 1
ATOM 1338 N N . LEU A 1 172 ? -15.353 6.688 14.883 1.00 88.19 172 LEU A N 1
ATOM 1339 C CA . LEU A 1 172 ? -15.977 7.847 15.526 1.00 88.19 172 LEU A CA 1
ATOM 1340 C C . LEU A 1 172 ? -17.058 7.425 16.532 1.00 88.19 172 LEU A C 1
ATOM 1342 O O . LEU A 1 172 ? -17.146 8.003 17.620 1.00 88.19 172 LEU A O 1
ATOM 1346 N N . SER A 1 173 ? -17.821 6.375 16.222 1.00 84.94 173 SER A N 1
ATOM 1347 C CA . SER A 1 173 ? -18.882 5.832 17.080 1.00 84.94 173 SER A CA 1
ATOM 1348 C C . SER A 1 173 ? -18.349 5.156 18.350 1.00 84.94 173 SER A C 1
ATOM 1350 O O . SER A 1 173 ? -18.951 5.266 19.423 1.00 84.94 173 SER A O 1
ATOM 1352 N N . VAL A 1 174 ? -17.199 4.477 18.270 1.00 72.00 174 VAL A N 1
ATOM 1353 C CA . VAL A 1 174 ? -16.532 3.855 19.430 1.00 72.00 174 VAL A CA 1
ATOM 1354 C C . VAL A 1 174 ? -16.006 4.912 20.409 1.00 72.00 174 VAL A C 1
ATOM 1356 O O . VAL A 1 174 ? -16.095 4.722 21.626 1.00 72.00 174 VAL A O 1
ATOM 1359 N N . GLY A 1 175 ? -15.525 6.054 19.906 1.00 57.59 175 GLY A N 1
ATOM 1360 C CA . GLY A 1 175 ? -15.083 7.184 20.732 1.00 57.59 175 GLY A CA 1
ATOM 1361 C C . GLY A 1 175 ? -16.205 7.789 21.585 1.00 57.59 175 GLY A C 1
ATOM 1362 O O . GLY A 1 175 ? -15.992 8.084 22.760 1.00 57.59 175 GLY A O 1
ATOM 1363 N N . VAL A 1 176 ? -17.423 7.887 21.040 1.00 55.75 176 VAL A N 1
ATOM 1364 C CA . VAL A 1 176 ? -18.604 8.399 21.763 1.00 55.75 176 VAL A CA 1
ATOM 1365 C C . VAL A 1 176 ? -18.993 7.482 22.927 1.00 55.75 176 VAL A C 1
ATOM 1367 O O . VAL A 1 176 ? -19.303 7.961 24.015 1.00 55.75 176 VAL A O 1
ATOM 1370 N N . LYS A 1 177 ? -18.901 6.156 22.758 1.00 47.97 177 LYS A N 1
ATOM 1371 C CA . LYS A 1 177 ? -19.229 5.192 23.828 1.00 47.97 177 LYS A CA 1
ATOM 1372 C C . LYS A 1 177 ? -18.243 5.218 25.000 1.00 47.97 177 LYS A C 1
ATOM 1374 O O . LYS A 1 177 ? -18.633 4.890 26.116 1.00 47.97 177 LYS A O 1
ATOM 1379 N N . ARG A 1 178 ? -16.987 5.625 24.779 1.00 47.44 178 ARG A N 1
ATOM 1380 C CA . ARG A 1 178 ? -15.979 5.778 25.848 1.00 47.44 178 ARG A CA 1
ATOM 1381 C C . ARG A 1 178 ? -16.081 7.107 26.608 1.00 47.44 178 ARG A C 1
ATOM 1383 O O . ARG A 1 178 ? -15.526 7.199 27.695 1.00 47.44 178 ARG A O 1
ATOM 1390 N N . GLY A 1 179 ? -16.800 8.098 26.077 1.00 42.34 179 GLY A N 1
ATOM 1391 C CA . GLY A 1 179 ? -17.021 9.404 26.713 1.00 42.34 179 GLY A CA 1
ATOM 1392 C C . GLY A 1 179 ? -18.293 9.517 27.565 1.00 42.34 179 GLY A C 1
ATOM 1393 O O . GLY A 1 179 ? -18.524 10.566 28.151 1.00 42.34 179 GLY A O 1
ATOM 1394 N N . ILE A 1 180 ? -19.122 8.466 27.639 1.00 41.19 180 ILE A N 1
ATOM 1395 C CA . ILE A 1 180 ? -20.391 8.447 28.407 1.00 41.19 180 ILE A CA 1
ATOM 1396 C C . ILE A 1 180 ? -20.222 7.717 29.761 1.00 41.19 180 ILE A C 1
ATOM 1398 O O . ILE A 1 180 ? -21.188 7.409 30.453 1.00 41.19 180 ILE A O 1
ATOM 1402 N N . VAL A 1 181 ? -18.982 7.459 30.184 1.00 43.25 181 VAL A N 1
ATOM 1403 C CA . VAL A 1 181 ? -18.681 6.983 31.543 1.00 43.25 181 VAL A CA 1
ATOM 1404 C C . VAL A 1 181 ? -17.784 8.005 32.237 1.00 43.25 181 VAL A C 1
ATOM 1406 O O . VAL A 1 181 ? -16.567 7.846 32.297 1.00 43.25 181 VAL A O 1
ATOM 1409 N N . SER A 1 182 ? -18.403 9.069 32.738 1.00 34.69 182 SER A N 1
ATOM 1410 C CA . SER A 1 182 ? -17.851 9.956 33.768 1.00 34.69 182 SER A CA 1
ATOM 1411 C C . SER A 1 182 ? -18.986 10.555 34.577 1.00 34.69 182 SER A C 1
ATOM 1413 O O . SER A 1 182 ? -19.879 11.144 33.924 1.00 34.69 182 SER A O 1
#

Sequence (182 aa):
MQSQFESLRAAQSFWSRPRDAQQAGAIAELLDATATSPTPDTPKLKIYIFPDSSLLNSTQPQFWGLSELDIDSRTTILYISDKQPDVAGTALHTFMSSRQCARSQCFLAEYVMADQAGTLSKEMGLPERLQRDIDALDRGMVEELMERLEGGRNLEAPVLTSKLGEYCEERLSVGVKRGIVS

pLDDT: mean 79.88, std 13.62, range [34.69, 93.75]

Radius of gyration: 17.56 Å; Cα contacts (8 Å, |Δi|>4): 206; chains: 1; bounding box: 44×30×54 Å